Protein AF-A0A0E3JY40-F1 (afdb_monomer_lite)

Foldseek 3Di:
DQDPVNVLVVQLVVLLVVLLCLLLVVVVCVVVVHPLVVVLVVLLVVLVVCVVVLVVVCVVDPPDPVSVVVVLVSVLSNLSSVVSVVVVVVPDQDLVSSLVSSLCSVVVVCVSVVNDDDPVSSVVSSVSSNVSSVVSDPPQDPVRVVVVVVVVVVVVVVVVVVVVVVVVVVVVVVVVVVVVVVVVVVVVVVVVVVVVVVD

Secondary structure (DSSP, 8-state):
---HHHHHHHHHHHHHHHHHHHHHHHHHHHHTT--HHHHHHHHHHHHHHHHHHHHHHHHHSTT-HHHHHHHHHHHHHHHHHHHHHHHHHSTT--HHHHHHHHHHHHHHHHHHTT----HHHHHHHHHHHHHHHHHT-----HHHHHHHHHHHHHHHHHHHHHHHHHHHHHHHHHHHHHHHHHHHHHHHHHHHHHHHS--

pLDDT: mean 71.35, std 10.42, range [42.5, 92.62]

Sequence (199 aa):
MLNIETMQLLVIGGVVGAVIGFLGGIPFLKKKGVNIAQGIDTASNIVKAADPAINIASSLLPNNKAIGILKTIEKWATIAVGQAQQLYYAESIGRDERISTAQNVVYNALLELNIPLDTNKKNLINAAIENAVKDLGHNKTEDEQIAEKQALQAKVIQLTTENTNLKNTISQVNAVTVQTTQNNTANVAQDITNNAVTQ

Organism: Clostridium scatologenes (NCBI:txid1548)

Radius of gyration: 35.78 Å; chains: 1; bounding box: 88×43×103 Å

Structure (mmCIF, N/CA/C/O backbone):
data_AF-A0A0E3JY40-F1
#
_entry.id   AF-A0A0E3JY40-F1
#
loop_
_atom_site.group_PDB
_atom_site.id
_atom_site.type_symbol
_atom_site.label_atom_id
_atom_site.label_alt_id
_atom_site.label_comp_id
_atom_site.label_asym_id
_atom_site.label_entity_id
_atom_site.label_seq_id
_atom_site.pdbx_PDB_ins_code
_atom_site.Cartn_x
_atom_site.Cartn_y
_atom_site.Cartn_z
_atom_site.occupancy
_atom_site.B_iso_or_equiv
_atom_site.auth_seq_id
_atom_site.auth_comp_id
_atom_site.auth_asym_id
_atom_site.auth_atom_id
_atom_site.pdbx_PDB_model_num
ATOM 1 N N . MET A 1 1 ? -3.374 0.706 -33.383 1.00 48.03 1 MET A N 1
ATOM 2 C CA . MET A 1 1 ? -2.051 0.906 -32.750 1.00 48.03 1 MET A CA 1
ATOM 3 C C . MET A 1 1 ? -2.250 1.833 -31.564 1.00 48.03 1 MET A C 1
ATOM 5 O O . MET A 1 1 ? -2.912 2.847 -31.737 1.00 48.03 1 MET A O 1
ATOM 9 N N . LEU A 1 2 ? -1.770 1.470 -30.372 1.00 50.59 2 LEU A N 1
ATOM 10 C CA . LEU A 1 2 ? -1.810 2.370 -29.215 1.00 50.59 2 LEU A CA 1
ATOM 11 C C . LEU A 1 2 ? -0.839 3.532 -29.460 1.00 50.59 2 LEU A C 1
ATOM 13 O O . LEU A 1 2 ? 0.322 3.300 -29.798 1.00 50.59 2 LEU A O 1
ATOM 17 N N . ASN A 1 3 ? -1.327 4.765 -29.322 1.00 74.62 3 ASN A N 1
ATOM 18 C CA . ASN A 1 3 ? -0.484 5.957 -29.343 1.00 74.62 3 ASN A CA 1
ATOM 19 C C . ASN A 1 3 ? 0.463 5.920 -28.124 1.00 74.62 3 ASN A C 1
ATOM 21 O O . ASN A 1 3 ? 0.095 5.418 -27.060 1.00 74.62 3 ASN A O 1
ATOM 25 N N . ILE A 1 4 ? 1.679 6.445 -28.279 1.00 66.75 4 ILE A N 1
ATOM 26 C CA . ILE A 1 4 ? 2.700 6.549 -27.227 1.00 66.75 4 ILE A CA 1
ATOM 27 C C . ILE A 1 4 ? 2.138 7.270 -25.994 1.00 66.75 4 ILE A C 1
ATOM 29 O O . ILE A 1 4 ? 2.373 6.821 -24.875 1.00 66.75 4 ILE A O 1
ATOM 33 N N . GLU A 1 5 ? 1.325 8.311 -26.184 1.00 67.38 5 GLU A N 1
ATOM 34 C CA . GLU A 1 5 ? 0.654 9.006 -25.077 1.00 67.38 5 GLU A CA 1
ATOM 35 C C . GLU A 1 5 ? -0.338 8.105 -24.328 1.00 67.38 5 GLU A C 1
ATOM 37 O O . GLU A 1 5 ? -0.364 8.088 -23.098 1.00 67.38 5 GLU A O 1
ATOM 42 N N . THR A 1 6 ? -1.121 7.295 -25.048 1.00 71.31 6 THR A N 1
ATOM 43 C CA . THR A 1 6 ? -2.059 6.338 -24.438 1.00 71.31 6 THR A CA 1
ATOM 44 C C . THR A 1 6 ? -1.314 5.249 -23.667 1.00 71.31 6 THR A C 1
ATOM 46 O O . THR A 1 6 ? -1.745 4.852 -22.587 1.00 71.31 6 THR A O 1
ATOM 49 N N . MET A 1 7 ? -0.165 4.798 -24.177 1.00 66.50 7 MET A N 1
ATOM 50 C CA . MET A 1 7 ? 0.717 3.883 -23.452 1.00 66.50 7 MET A CA 1
ATOM 51 C C . MET A 1 7 ? 1.275 4.509 -22.170 1.00 66.50 7 MET A C 1
ATOM 53 O O . MET A 1 7 ? 1.268 3.853 -21.134 1.00 66.50 7 MET A O 1
ATOM 57 N N . GLN A 1 8 ? 1.719 5.768 -22.207 1.00 68.81 8 GLN A N 1
ATOM 58 C CA . GLN A 1 8 ? 2.232 6.460 -21.020 1.00 68.81 8 GLN A CA 1
ATOM 59 C C . GLN A 1 8 ? 1.156 6.618 -19.942 1.00 68.81 8 GLN A C 1
ATOM 61 O O . GLN A 1 8 ? 1.424 6.356 -18.773 1.00 68.81 8 GLN A O 1
ATOM 66 N N . LEU A 1 9 ? -0.070 6.980 -20.327 1.00 72.44 9 LEU A N 1
ATOM 67 C CA . LEU A 1 9 ? -1.209 7.074 -19.410 1.00 72.44 9 LEU A CA 1
ATOM 68 C C . LEU A 1 9 ? -1.554 5.730 -18.759 1.00 72.44 9 LEU A C 1
ATOM 70 O O . LEU A 1 9 ? -1.785 5.683 -17.553 1.00 72.44 9 LEU A O 1
ATOM 74 N N . LEU A 1 10 ? -1.536 4.635 -19.526 1.00 71.62 10 LEU A N 1
ATOM 75 C CA . LEU A 1 10 ? -1.750 3.288 -18.986 1.00 71.62 10 LEU A CA 1
ATOM 76 C C . LEU A 1 10 ? -0.652 2.887 -17.997 1.00 71.62 10 LEU A C 1
ATOM 78 O O . LEU A 1 10 ? -0.947 2.297 -16.960 1.00 71.62 10 LEU A O 1
ATOM 82 N N . VAL A 1 11 ? 0.601 3.238 -18.290 1.00 69.69 11 VAL A N 1
ATOM 83 C CA . VAL A 1 11 ? 1.734 2.971 -17.398 1.00 69.69 11 VAL A CA 1
ATOM 84 C C . VAL A 1 11 ? 1.623 3.793 -16.111 1.00 69.69 11 VAL A C 1
ATOM 86 O O . VAL A 1 11 ? 1.759 3.227 -15.031 1.00 69.69 11 VAL A O 1
ATOM 89 N N . ILE A 1 12 ? 1.291 5.087 -16.198 1.00 71.88 12 ILE A N 1
ATOM 90 C CA . ILE A 1 12 ? 1.046 5.940 -15.021 1.00 71.88 12 ILE A CA 1
ATOM 91 C C . ILE A 1 12 ? -0.100 5.371 -14.172 1.00 71.88 12 ILE A C 1
ATOM 93 O O . ILE A 1 12 ? 0.049 5.225 -12.961 1.00 71.88 12 ILE A O 1
ATOM 97 N N . GLY A 1 13 ? -1.223 5.004 -14.796 1.00 71.31 13 GLY A N 1
ATOM 98 C CA . GLY A 1 13 ? -2.372 4.427 -14.097 1.00 71.31 13 GLY A CA 1
ATOM 99 C C . GLY A 1 13 ? -2.053 3.091 -13.421 1.00 71.31 13 GLY A C 1
ATOM 100 O O . GLY A 1 13 ? -2.412 2.890 -12.261 1.00 71.31 13 GLY A O 1
ATOM 101 N N . GLY A 1 14 ? -1.333 2.200 -14.109 1.00 70.50 14 GLY A N 1
ATOM 102 C CA . GLY A 1 14 ? -0.907 0.909 -13.561 1.00 70.50 14 GLY A CA 1
ATOM 103 C C . GLY A 1 14 ? 0.039 1.056 -12.369 1.00 70.50 14 GLY A C 1
ATOM 104 O O . GLY A 1 14 ? -0.138 0.385 -11.354 1.00 70.50 14 GLY A O 1
ATOM 105 N N . VAL A 1 15 ? 0.990 1.987 -12.460 1.00 68.38 15 VAL A N 1
ATOM 106 C CA . VAL A 1 15 ? 1.911 2.341 -11.373 1.00 68.38 15 VAL A CA 1
ATOM 107 C C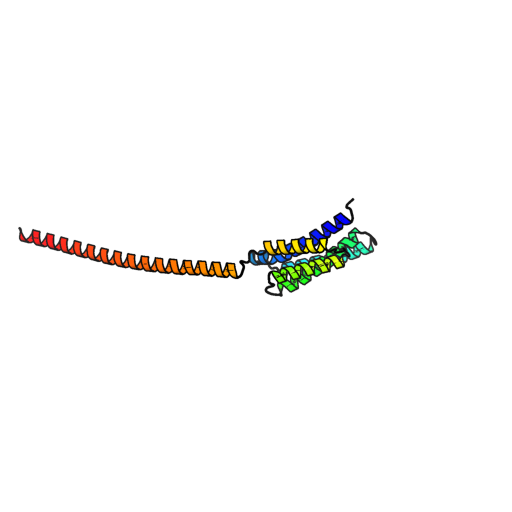 . VAL A 1 15 ? 1.152 2.841 -10.143 1.00 68.38 15 VAL A C 1
ATOM 109 O O . VAL A 1 15 ? 1.352 2.335 -9.040 1.00 68.38 15 VAL A O 1
ATOM 112 N N . VAL A 1 16 ? 0.268 3.825 -10.328 1.00 71.81 16 VAL A N 1
ATOM 113 C CA . VAL A 1 16 ? -0.496 4.434 -9.232 1.00 71.81 16 VAL A CA 1
ATOM 114 C C . VAL A 1 16 ? -1.392 3.386 -8.567 1.00 71.81 16 VAL A C 1
ATOM 116 O O . VAL A 1 16 ? -1.390 3.258 -7.342 1.00 71.81 16 VAL A O 1
ATOM 119 N N . GLY A 1 17 ? -2.091 2.572 -9.365 1.00 70.88 17 GLY A N 1
ATOM 120 C CA . GLY A 1 17 ? -2.961 1.506 -8.872 1.00 70.88 17 GLY A CA 1
ATOM 121 C C . GLY A 1 17 ? -2.222 0.424 -8.079 1.00 70.88 17 GLY A C 1
ATOM 122 O O . GLY A 1 17 ? -2.711 -0.002 -7.034 1.00 70.88 17 GLY A O 1
ATOM 123 N N . ALA A 1 18 ? -1.031 0.011 -8.522 1.00 70.06 18 ALA A N 1
ATOM 124 C CA . ALA A 1 18 ? -0.230 -0.995 -7.824 1.00 70.06 18 ALA A CA 1
ATOM 125 C C . ALA A 1 18 ? 0.249 -0.507 -6.445 1.00 70.06 18 ALA A C 1
ATOM 127 O O . ALA A 1 18 ? 0.142 -1.240 -5.461 1.00 70.06 18 ALA A O 1
ATOM 128 N N . VAL A 1 19 ? 0.722 0.740 -6.354 1.00 69.81 19 VAL A N 1
ATOM 129 C CA . VAL A 1 19 ? 1.205 1.335 -5.094 1.00 69.81 19 VAL A CA 1
ATOM 130 C C . VAL A 1 19 ? 0.063 1.509 -4.092 1.00 69.81 19 VAL A C 1
ATOM 132 O O . VAL A 1 19 ? 0.192 1.126 -2.928 1.00 69.81 19 VAL A O 1
ATOM 135 N N . ILE A 1 20 ? -1.082 2.019 -4.550 1.00 70.62 20 ILE A N 1
ATOM 136 C CA . ILE A 1 20 ? -2.296 2.159 -3.737 1.00 70.62 20 ILE A CA 1
ATOM 137 C C . ILE A 1 20 ? -2.791 0.790 -3.259 1.00 70.62 20 ILE A C 1
ATOM 139 O O . ILE A 1 20 ? -3.065 0.612 -2.071 1.00 70.62 20 ILE A O 1
ATOM 143 N N . GLY A 1 21 ? -2.889 -0.185 -4.168 1.00 70.75 21 GLY A N 1
ATOM 144 C CA . GLY A 1 21 ? -3.349 -1.535 -3.853 1.00 70.75 21 GLY A CA 1
ATOM 145 C C . GLY A 1 21 ? -2.448 -2.232 -2.836 1.00 70.75 21 GLY A C 1
ATOM 146 O O . GLY A 1 21 ? -2.941 -2.914 -1.941 1.00 70.75 21 GLY A O 1
ATOM 147 N N . PHE A 1 22 ? -1.137 -2.004 -2.915 1.00 69.56 22 PHE A N 1
ATOM 148 C CA . PHE A 1 22 ? -0.181 -2.534 -1.954 1.00 69.56 22 PHE A CA 1
ATOM 149 C C . PHE A 1 22 ? -0.327 -1.880 -0.567 1.00 69.56 22 PHE A C 1
ATOM 151 O O . PHE A 1 22 ? -0.534 -2.577 0.428 1.00 69.56 22 PHE A O 1
ATOM 158 N N . LEU A 1 23 ? -0.302 -0.544 -0.489 1.00 66.88 23 LEU A N 1
ATOM 159 C CA . LEU A 1 23 ? -0.413 0.199 0.777 1.00 66.88 23 LEU A CA 1
ATOM 160 C C . LEU A 1 23 ? -1.767 -0.005 1.471 1.00 66.88 23 LEU A C 1
ATOM 162 O O . LEU A 1 23 ? -1.833 -0.095 2.698 1.00 66.88 23 LEU A O 1
ATOM 166 N N . GLY A 1 24 ? -2.840 -0.102 0.688 1.00 64.25 24 GLY A N 1
ATOM 167 C CA . GLY A 1 24 ? -4.191 -0.381 1.162 1.00 64.25 24 GLY A CA 1
ATOM 168 C C . GLY A 1 24 ? -4.465 -1.847 1.475 1.00 64.25 24 GLY A C 1
ATOM 169 O O . GLY A 1 24 ? -5.250 -2.161 2.369 1.00 64.25 24 GLY A O 1
ATOM 170 N N . GLY A 1 25 ? -3.794 -2.756 0.769 1.00 66.62 25 GLY A N 1
ATOM 171 C CA . GLY A 1 25 ? -3.927 -4.194 0.956 1.00 66.62 25 GLY A CA 1
ATOM 172 C C . GLY A 1 25 ? -3.333 -4.673 2.277 1.00 66.62 25 GLY A C 1
ATOM 173 O O . GLY A 1 25 ? -3.907 -5.560 2.902 1.00 66.62 25 GLY A O 1
ATOM 174 N N . ILE A 1 26 ? -2.237 -4.069 2.752 1.00 68.38 26 ILE A N 1
ATOM 175 C CA . ILE A 1 26 ? -1.566 -4.467 4.003 1.00 68.38 26 ILE A CA 1
ATOM 176 C C . ILE A 1 26 ? -2.519 -4.540 5.213 1.00 68.38 26 ILE A C 1
ATOM 178 O O . ILE A 1 26 ? -2.579 -5.600 5.841 1.00 68.38 26 ILE A O 1
ATOM 182 N N . PRO A 1 27 ? -3.284 -3.492 5.583 1.00 65.62 27 PRO A N 1
ATOM 183 C CA . PRO A 1 27 ? -4.179 -3.564 6.742 1.00 65.62 27 PRO A CA 1
ATOM 184 C C . PRO A 1 27 ? -5.290 -4.612 6.570 1.00 65.62 27 PRO A C 1
ATOM 186 O O . PRO A 1 27 ? -5.671 -5.274 7.537 1.00 65.62 27 PRO A O 1
ATOM 189 N N . PHE A 1 28 ? -5.782 -4.815 5.346 1.00 64.69 28 PHE A N 1
ATOM 190 C CA . PHE A 1 28 ? -6.777 -5.844 5.040 1.00 64.69 28 PHE A CA 1
ATOM 191 C C . PHE A 1 28 ? -6.203 -7.268 5.147 1.00 64.69 28 PHE A C 1
ATOM 193 O O . PHE A 1 28 ? -6.828 -8.151 5.734 1.00 64.69 28 PHE A O 1
ATOM 200 N N . LEU A 1 29 ? -4.990 -7.483 4.636 1.00 68.75 29 LEU A N 1
ATOM 201 C CA . LEU A 1 29 ? -4.259 -8.751 4.692 1.00 68.75 29 LEU A CA 1
ATOM 202 C C . LEU A 1 29 ? -3.884 -9.117 6.137 1.00 68.75 29 LEU A C 1
ATOM 204 O O . LEU A 1 29 ? -4.069 -10.269 6.531 1.00 68.75 29 LEU A O 1
ATOM 208 N N . LYS A 1 30 ? -3.474 -8.131 6.955 1.00 66.88 30 LYS A N 1
ATOM 209 C CA . LYS A 1 30 ? -3.250 -8.311 8.402 1.00 66.88 30 LYS A CA 1
ATOM 210 C C . LYS A 1 30 ? -4.528 -8.769 9.115 1.00 66.88 30 LYS A C 1
ATOM 212 O O . LYS A 1 30 ? -4.483 -9.739 9.863 1.00 66.88 30 LYS A O 1
ATOM 217 N N . LYS A 1 31 ? -5.685 -8.145 8.836 1.00 69.94 31 LYS A N 1
ATOM 218 C CA . LYS A 1 31 ? -6.988 -8.554 9.413 1.00 69.94 31 LYS A CA 1
ATOM 219 C C . LYS A 1 31 ? -7.395 -9.985 9.047 1.00 69.94 31 LYS A C 1
ATOM 221 O O . LYS A 1 31 ? -8.111 -10.620 9.812 1.00 69.94 31 LYS A O 1
ATOM 226 N N . LYS A 1 32 ? -6.951 -10.493 7.895 1.00 76.12 32 LYS A N 1
ATOM 227 C CA . LYS A 1 32 ? -7.217 -11.867 7.443 1.00 76.12 32 LYS A CA 1
ATOM 228 C C . LYS A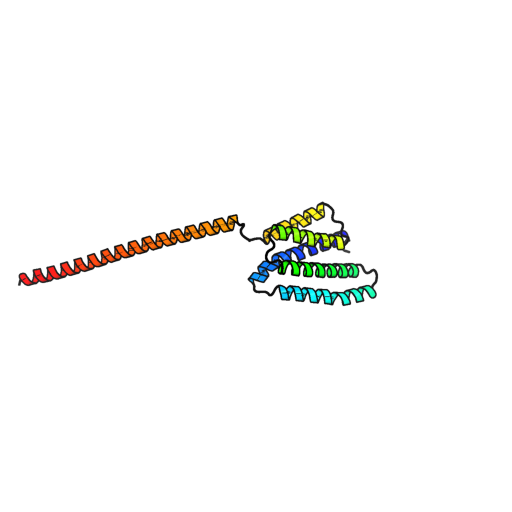 1 32 ? -6.171 -12.890 7.895 1.00 76.12 32 LYS A C 1
ATOM 230 O O . LYS A 1 32 ? -6.269 -14.048 7.501 1.00 76.12 32 LYS A O 1
ATOM 235 N N . GLY A 1 33 ? -5.183 -12.486 8.696 1.00 72.88 33 GLY A N 1
ATOM 236 C CA . GLY A 1 33 ? -4.117 -13.376 9.160 1.00 72.88 33 GLY A CA 1
ATOM 237 C C . GLY A 1 33 ? -3.171 -13.835 8.047 1.00 72.88 33 GLY A C 1
ATOM 238 O O . GLY A 1 33 ? -2.495 -14.848 8.197 1.00 72.88 33 GLY A O 1
ATOM 239 N N . VAL A 1 34 ? -3.127 -13.120 6.917 1.00 78.00 34 VAL A N 1
ATOM 240 C CA . VAL A 1 34 ? -2.222 -13.449 5.812 1.00 78.00 34 VAL A CA 1
ATOM 241 C C . VAL A 1 34 ? -0.797 -13.064 6.197 1.00 78.00 34 VAL A C 1
ATOM 243 O O . VAL A 1 34 ? -0.548 -11.953 6.668 1.00 78.00 34 VAL A O 1
ATOM 246 N N . ASN A 1 35 ? 0.153 -13.970 5.959 1.00 79.62 35 ASN A N 1
ATOM 247 C CA . ASN A 1 35 ? 1.570 -13.712 6.179 1.00 79.62 35 ASN A CA 1
ATOM 248 C C . ASN A 1 35 ? 2.115 -12.775 5.088 1.00 79.62 35 ASN A C 1
ATOM 250 O O . ASN A 1 35 ? 2.514 -13.203 4.004 1.00 79.62 35 ASN A O 1
ATOM 254 N N . ILE A 1 36 ? 2.107 -11.476 5.384 1.00 74.38 36 ILE A N 1
ATOM 255 C CA . ILE A 1 36 ? 2.553 -10.434 4.455 1.00 74.38 36 ILE A CA 1
ATOM 256 C C . ILE A 1 36 ? 4.047 -10.559 4.151 1.00 74.38 36 ILE A C 1
ATOM 258 O O . ILE A 1 36 ? 4.421 -10.375 2.998 1.00 74.38 36 ILE A O 1
ATOM 262 N N . ALA A 1 37 ? 4.882 -10.936 5.125 1.00 74.94 37 ALA A N 1
ATOM 263 C CA . ALA A 1 37 ? 6.310 -11.158 4.891 1.00 74.94 37 ALA A CA 1
ATOM 264 C C . ALA A 1 37 ? 6.535 -12.240 3.824 1.00 74.94 37 ALA A C 1
ATOM 266 O O . ALA A 1 37 ? 7.211 -12.000 2.829 1.00 74.94 37 ALA A O 1
ATOM 267 N N . GLN A 1 38 ? 5.855 -13.383 3.958 1.00 78.25 38 GLN A N 1
ATOM 268 C CA . GLN A 1 38 ? 5.918 -14.464 2.971 1.00 78.25 38 GLN A CA 1
ATOM 269 C C . GLN A 1 38 ? 5.383 -14.035 1.594 1.00 78.25 38 GLN A C 1
ATOM 271 O O . GLN A 1 38 ? 5.925 -14.438 0.563 1.00 78.25 38 GLN A O 1
ATOM 276 N N . GLY A 1 39 ? 4.332 -13.210 1.559 1.00 74.44 39 GLY A N 1
ATOM 277 C CA . GLY A 1 39 ? 3.802 -12.637 0.320 1.00 74.44 39 GLY A CA 1
ATOM 278 C C . GLY A 1 39 ? 4.797 -11.704 -0.377 1.00 74.44 39 GLY A C 1
ATOM 279 O O . GLY A 1 39 ? 4.985 -11.811 -1.589 1.00 74.44 39 GLY A O 1
ATOM 280 N N . ILE A 1 40 ? 5.474 -10.837 0.382 1.00 73.69 40 ILE A N 1
ATOM 281 C CA . ILE A 1 40 ? 6.503 -9.928 -0.141 1.00 73.69 40 ILE A CA 1
ATOM 282 C C . ILE A 1 40 ? 7.728 -10.719 -0.624 1.00 73.69 40 ILE A C 1
ATOM 284 O O . ILE A 1 40 ? 8.237 -10.439 -1.707 1.00 73.69 40 ILE A O 1
ATOM 288 N N . ASP A 1 41 ? 8.155 -11.751 0.104 1.00 77.94 41 ASP A N 1
ATOM 289 C CA . ASP A 1 41 ? 9.269 -12.616 -0.306 1.00 77.94 41 ASP A CA 1
ATOM 290 C C . ASP A 1 41 ? 8.942 -13.403 -1.580 1.00 77.94 41 ASP A C 1
ATOM 292 O O . ASP A 1 41 ? 9.762 -13.499 -2.494 1.00 77.94 41 ASP A O 1
ATOM 296 N N . THR A 1 42 ? 7.713 -13.913 -1.689 1.00 77.69 42 THR A N 1
ATOM 297 C CA . THR A 1 42 ? 7.230 -14.586 -2.903 1.00 77.69 42 THR A CA 1
ATOM 298 C C . THR A 1 42 ? 7.231 -13.627 -4.090 1.00 77.69 42 THR A C 1
ATOM 300 O O . THR A 1 42 ? 7.733 -13.976 -5.158 1.00 77.69 42 THR A O 1
ATOM 303 N N . ALA A 1 43 ? 6.740 -12.398 -3.904 1.00 70.50 43 ALA A N 1
ATOM 304 C CA . ALA A 1 43 ? 6.798 -11.365 -4.932 1.00 70.50 43 ALA A CA 1
ATOM 305 C C . ALA A 1 43 ? 8.251 -11.021 -5.313 1.00 70.50 43 ALA A C 1
ATOM 307 O O . ALA A 1 43 ? 8.560 -10.944 -6.499 1.00 70.50 43 ALA A O 1
ATOM 308 N N . SER A 1 44 ? 9.164 -10.909 -4.338 1.00 75.25 44 SER A N 1
ATOM 309 C CA . SER A 1 44 ? 10.602 -10.703 -4.578 1.00 75.25 44 SER A CA 1
ATOM 310 C C . SER A 1 44 ? 11.198 -11.798 -5.453 1.00 75.25 44 SER A C 1
ATOM 312 O O . SER A 1 44 ? 11.912 -11.509 -6.411 1.00 75.25 44 SER A O 1
ATOM 314 N N . ASN A 1 45 ? 10.879 -13.054 -5.150 1.00 78.06 45 ASN A N 1
ATOM 315 C CA . ASN A 1 45 ? 11.401 -14.205 -5.874 1.00 78.06 45 ASN A CA 1
ATOM 316 C C . ASN A 1 45 ? 10.846 -14.287 -7.298 1.00 78.06 45 ASN A C 1
ATOM 318 O O . ASN A 1 45 ? 11.604 -14.578 -8.218 1.00 78.06 45 ASN A O 1
ATOM 322 N N . ILE A 1 46 ? 9.558 -13.990 -7.496 1.00 75.25 46 ILE A N 1
ATOM 323 C CA . ILE A 1 46 ? 8.940 -13.953 -8.830 1.00 75.25 46 ILE A CA 1
ATOM 324 C C . ILE A 1 46 ? 9.589 -12.870 -9.692 1.00 75.25 46 ILE A C 1
ATOM 326 O O . ILE A 1 46 ? 9.928 -13.132 -10.843 1.00 75.25 46 ILE A O 1
ATOM 330 N N . VAL A 1 47 ? 9.796 -11.67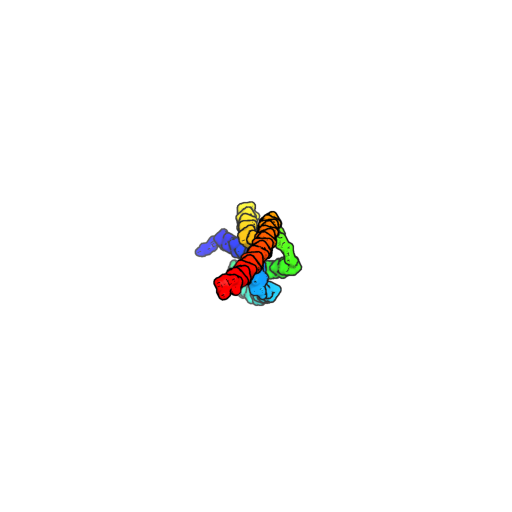5 -9.137 1.00 77.44 47 VAL A N 1
ATOM 331 C CA . VAL A 1 47 ? 10.433 -10.571 -9.863 1.00 77.44 47 VAL A CA 1
ATOM 332 C C . VAL A 1 47 ? 11.880 -10.917 -10.214 1.00 77.44 47 VAL A C 1
ATOM 334 O O . VAL A 1 47 ? 12.256 -10.829 -11.374 1.00 77.44 47 VAL A O 1
ATOM 337 N N . LYS A 1 48 ? 12.666 -11.428 -9.259 1.00 80.81 48 LYS A N 1
ATOM 338 C CA . LYS A 1 48 ? 14.048 -11.880 -9.511 1.00 80.81 48 LYS A CA 1
ATOM 339 C C . LYS A 1 48 ? 14.139 -13.030 -10.518 1.00 80.81 48 LYS A C 1
ATOM 341 O O . LYS A 1 48 ? 15.150 -13.172 -11.195 1.00 80.81 48 LYS A O 1
ATOM 346 N N . ALA A 1 49 ? 13.116 -13.879 -10.602 1.00 80.12 49 ALA A N 1
ATOM 347 C CA . ALA A 1 49 ? 13.062 -14.969 -11.572 1.00 80.12 49 ALA A CA 1
ATOM 348 C C . ALA A 1 49 ? 12.683 -14.495 -12.987 1.00 80.12 49 ALA A C 1
ATOM 350 O O . ALA A 1 49 ? 12.951 -15.211 -13.954 1.00 80.12 49 ALA A O 1
ATOM 351 N N . ALA A 1 50 ? 12.078 -13.311 -13.126 1.00 73.44 50 ALA A N 1
ATOM 352 C CA . ALA A 1 50 ? 11.776 -12.708 -14.423 1.00 73.44 50 ALA A CA 1
ATOM 353 C C . ALA A 1 50 ? 13.030 -12.109 -15.096 1.00 73.44 50 ALA A C 1
ATOM 355 O O . ALA A 1 50 ? 13.134 -12.155 -16.324 1.00 73.44 50 ALA A O 1
ATOM 356 N N . ASP A 1 51 ? 14.012 -11.675 -14.303 1.00 79.62 51 ASP A N 1
ATOM 357 C CA . ASP A 1 51 ? 15.250 -10.997 -14.735 1.00 79.62 51 ASP A CA 1
ATOM 358 C C . ASP A 1 51 ? 16.045 -11.785 -15.778 1.00 79.62 51 ASP A C 1
ATOM 360 O O . ASP A 1 51 ? 16.372 -11.251 -16.845 1.00 79.62 51 ASP A O 1
ATOM 364 N N . PRO A 1 52 ? 16.327 -13.084 -15.572 1.00 82.12 52 PRO A N 1
ATOM 365 C CA . PRO A 1 52 ? 17.017 -13.887 -16.573 1.00 82.12 52 PRO A CA 1
ATOM 366 C C . PRO A 1 52 ? 16.226 -13.993 -17.881 1.00 82.12 52 PRO A C 1
ATOM 368 O O . PRO A 1 52 ? 16.806 -13.899 -18.962 1.00 82.12 52 PRO A O 1
ATOM 371 N N . ALA A 1 53 ? 14.900 -14.150 -17.804 1.00 76.00 53 ALA A N 1
ATOM 372 C CA . ALA A 1 53 ? 14.043 -14.313 -18.976 1.00 76.00 53 ALA A CA 1
ATOM 373 C C . ALA A 1 53 ? 13.956 -13.019 -19.802 1.00 76.00 53 ALA A C 1
ATOM 375 O O . ALA A 1 53 ? 14.066 -13.052 -21.031 1.00 76.00 53 ALA A O 1
ATOM 376 N N . ILE A 1 54 ? 13.825 -11.872 -19.132 1.00 77.38 54 ILE A N 1
ATOM 377 C CA . ILE A 1 54 ? 13.793 -10.551 -19.765 1.00 77.38 54 ILE A CA 1
ATOM 378 C C . ILE A 1 54 ? 15.163 -10.204 -20.363 1.00 77.38 54 ILE A C 1
ATOM 380 O O . ILE A 1 54 ? 15.236 -9.639 -21.462 1.00 77.38 54 ILE A O 1
ATOM 384 N N . ASN A 1 55 ? 16.260 -10.581 -19.702 1.00 80.38 55 ASN A N 1
ATOM 385 C CA . ASN A 1 55 ? 17.608 -10.387 -20.234 1.00 80.38 55 ASN A CA 1
ATOM 386 C C . ASN A 1 55 ? 17.881 -11.257 -21.469 1.00 80.38 55 ASN A C 1
ATOM 388 O O . ASN A 1 55 ? 18.374 -10.727 -22.463 1.00 80.38 55 ASN A O 1
ATOM 392 N N . ILE A 1 56 ? 17.477 -12.533 -21.470 1.00 82.38 56 ILE A N 1
ATOM 393 C CA . ILE A 1 56 ? 17.565 -13.401 -22.658 1.00 82.38 56 ILE A CA 1
ATOM 394 C C . ILE A 1 56 ? 16.755 -12.808 -23.815 1.00 82.38 56 ILE A C 1
ATOM 396 O O . ILE A 1 56 ? 17.267 -12.677 -24.927 1.00 82.38 56 ILE A O 1
ATOM 400 N N . ALA A 1 57 ? 15.516 -12.381 -23.559 1.00 73.00 57 ALA A N 1
ATOM 401 C CA . ALA A 1 57 ? 14.689 -11.742 -24.577 1.00 73.00 57 ALA A CA 1
ATOM 402 C C . ALA A 1 57 ? 15.351 -10.463 -25.128 1.00 73.00 57 ALA A C 1
ATOM 404 O O . ALA A 1 57 ? 15.358 -10.245 -26.340 1.00 73.00 57 ALA A O 1
ATOM 405 N N . SER A 1 58 ? 15.960 -9.647 -24.259 1.00 75.31 58 SER A N 1
ATOM 406 C CA . SER A 1 58 ? 16.692 -8.427 -24.641 1.00 75.31 58 SER A CA 1
ATOM 407 C C . SER A 1 58 ? 17.891 -8.705 -25.540 1.00 75.31 58 SER A C 1
ATOM 409 O O . SER A 1 58 ? 18.160 -7.922 -26.449 1.00 75.31 58 SER A O 1
ATOM 411 N N . SER A 1 59 ? 18.602 -9.808 -25.303 1.00 80.19 59 SER A N 1
ATOM 412 C CA . SER A 1 59 ? 19.736 -10.229 -26.127 1.00 80.19 59 SER A CA 1
ATOM 413 C C . SER A 1 59 ? 19.306 -10.760 -27.495 1.00 80.19 59 SER A C 1
ATOM 415 O O . SER A 1 59 ? 20.022 -10.561 -28.471 1.00 80.19 59 SER A O 1
ATOM 417 N N . LEU A 1 60 ? 18.144 -11.416 -27.578 1.00 80.56 60 LEU A N 1
ATOM 418 C CA . LEU A 1 60 ? 17.627 -11.992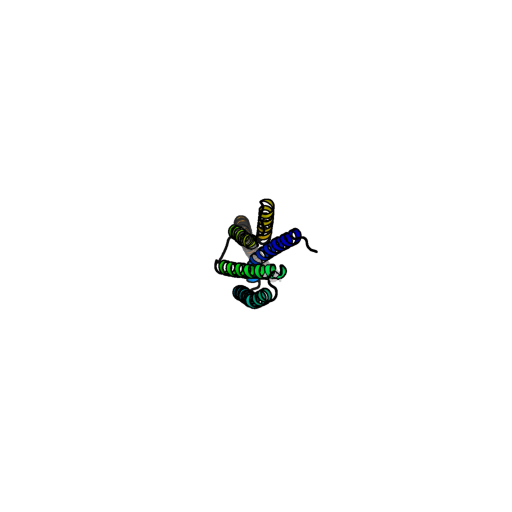 -28.824 1.00 80.56 60 LEU A CA 1
ATOM 419 C C . LEU A 1 60 ? 16.913 -10.966 -29.715 1.00 80.56 60 LEU A C 1
ATOM 421 O O . LEU A 1 60 ? 16.915 -11.106 -30.935 1.00 80.56 60 LEU A O 1
ATOM 425 N N . LEU A 1 61 ? 16.301 -9.939 -29.123 1.00 79.44 61 LEU A N 1
ATOM 426 C CA . LEU A 1 61 ? 15.556 -8.897 -29.834 1.00 79.44 61 LEU A CA 1
ATOM 427 C C . LEU A 1 61 ? 15.999 -7.494 -29.376 1.00 79.44 61 LEU A C 1
ATOM 429 O O . LEU A 1 61 ? 15.213 -6.757 -28.761 1.00 79.44 61 LEU A O 1
ATOM 433 N N . PRO A 1 62 ? 17.248 -7.094 -29.680 1.00 66.31 62 PRO A N 1
ATOM 434 C CA . PRO A 1 62 ? 17.729 -5.752 -29.379 1.00 66.31 62 PRO A CA 1
ATOM 435 C C . PRO A 1 62 ? 16.870 -4.710 -30.120 1.00 66.31 62 PRO A C 1
ATOM 437 O O . PRO A 1 62 ? 16.514 -4.897 -31.280 1.00 66.31 62 PRO A O 1
ATOM 440 N N . ASN A 1 63 ? 16.512 -3.613 -29.443 1.00 67.75 63 ASN A N 1
ATOM 441 C CA . ASN A 1 63 ? 15.604 -2.539 -29.899 1.00 67.75 63 ASN A CA 1
ATOM 442 C C . ASN A 1 63 ? 14.095 -2.847 -29.945 1.00 67.75 63 ASN A C 1
ATOM 444 O O . ASN A 1 63 ? 13.316 -2.017 -30.428 1.00 67.75 63 ASN A O 1
ATOM 448 N N . ASN A 1 64 ? 13.626 -3.969 -29.392 1.00 72.75 64 ASN A N 1
ATOM 449 C CA . ASN A 1 64 ? 12.186 -4.176 -29.245 1.00 72.75 64 ASN A CA 1
ATOM 450 C C . ASN A 1 64 ? 11.609 -3.310 -28.104 1.00 72.75 64 ASN A C 1
ATOM 452 O O . ASN A 1 64 ? 11.938 -3.493 -26.930 1.00 72.75 64 ASN A O 1
ATOM 456 N N . LYS A 1 65 ? 10.692 -2.393 -28.447 1.00 62.12 65 LYS A N 1
ATOM 457 C CA . LYS A 1 65 ? 10.021 -1.493 -27.489 1.00 62.12 65 LYS A CA 1
ATOM 458 C C . LYS A 1 65 ? 9.297 -2.241 -26.362 1.00 62.12 65 LYS A C 1
ATOM 460 O O . LYS A 1 65 ? 9.314 -1.771 -25.230 1.00 62.12 65 LYS A O 1
ATOM 465 N N . ALA A 1 66 ? 8.707 -3.406 -26.641 1.00 59.94 66 ALA A N 1
ATOM 466 C CA . ALA A 1 66 ? 8.031 -4.224 -25.633 1.00 59.94 66 ALA A CA 1
ATOM 467 C C . ALA A 1 66 ? 9.011 -4.784 -24.593 1.00 59.94 66 ALA A C 1
ATOM 469 O O . ALA A 1 66 ? 8.673 -4.875 -23.419 1.00 59.94 66 ALA A O 1
ATOM 470 N N . ILE A 1 67 ? 10.246 -5.094 -24.993 1.00 69.25 67 ILE A N 1
ATOM 471 C CA . ILE A 1 67 ? 11.273 -5.596 -24.074 1.00 69.25 67 ILE A CA 1
ATOM 472 C C . ILE A 1 67 ? 11.819 -4.478 -23.188 1.00 69.25 67 ILE A C 1
ATOM 474 O O . ILE A 1 67 ? 12.023 -4.688 -21.994 1.00 69.25 67 ILE A O 1
ATOM 478 N N . GLY A 1 68 ? 11.972 -3.271 -23.743 1.00 66.75 68 GLY A N 1
ATOM 479 C CA . GLY A 1 68 ? 12.259 -2.078 -22.944 1.00 66.75 68 GLY A CA 1
ATOM 480 C C . GLY A 1 68 ? 11.207 -1.860 -21.854 1.00 66.75 68 GLY A C 1
ATOM 481 O O . GLY A 1 68 ? 11.559 -1.624 -20.705 1.00 66.75 68 GLY A O 1
ATOM 482 N N . ILE A 1 69 ? 9.925 -2.044 -22.192 1.00 63.00 69 ILE A N 1
ATOM 483 C CA . ILE A 1 69 ? 8.809 -1.965 -21.239 1.00 63.00 69 ILE A CA 1
ATOM 484 C C . ILE A 1 69 ? 8.876 -3.087 -20.189 1.00 63.00 69 ILE A C 1
ATOM 486 O O . ILE A 1 69 ? 8.635 -2.824 -19.015 1.00 63.00 69 ILE A O 1
ATOM 490 N N . LEU A 1 70 ? 9.230 -4.321 -20.561 1.00 65.88 70 LEU A N 1
ATOM 491 C CA . LEU A 1 70 ? 9.349 -5.429 -19.603 1.00 65.88 70 LEU A CA 1
ATOM 492 C C . LEU A 1 70 ? 10.477 -5.205 -18.584 1.00 65.88 70 LEU A C 1
ATOM 494 O O . LEU A 1 70 ? 10.219 -5.330 -17.390 1.00 65.88 70 LEU A O 1
ATOM 498 N N . LYS A 1 71 ? 11.673 -4.777 -19.024 1.00 72.00 71 LYS A N 1
ATOM 499 C CA . LYS A 1 71 ? 12.776 -4.377 -18.118 1.00 72.00 71 LYS A CA 1
ATOM 500 C C . LYS A 1 71 ? 12.365 -3.266 -17.160 1.00 72.00 71 LYS A C 1
ATOM 502 O O . LYS A 1 71 ? 12.729 -3.252 -15.988 1.00 72.00 71 LYS A O 1
ATOM 507 N N . THR A 1 72 ? 11.590 -2.328 -17.682 1.00 66.06 72 THR A N 1
ATOM 508 C CA . THR A 1 72 ? 10.979 -1.246 -16.924 1.00 66.06 72 THR A CA 1
ATOM 509 C C . THR A 1 72 ? 10.054 -1.795 -15.832 1.00 66.06 72 THR A C 1
ATOM 511 O O . THR A 1 72 ? 10.250 -1.476 -14.666 1.00 66.06 72 THR A O 1
ATOM 514 N N . ILE A 1 73 ? 9.087 -2.654 -16.166 1.00 65.31 73 ILE A N 1
ATOM 515 C CA . ILE A 1 73 ? 8.130 -3.224 -15.199 1.00 65.31 73 ILE A CA 1
ATOM 516 C C . ILE A 1 73 ? 8.853 -4.041 -14.118 1.00 65.31 73 ILE A C 1
ATOM 518 O O . ILE A 1 73 ? 8.507 -3.958 -12.942 1.00 65.31 73 ILE A O 1
ATOM 522 N N . GLU A 1 74 ? 9.886 -4.786 -14.496 1.00 71.38 74 GLU A N 1
ATOM 523 C CA . GLU A 1 74 ? 10.723 -5.571 -13.591 1.00 71.38 74 GLU A CA 1
ATOM 524 C C . GLU A 1 74 ? 11.493 -4.721 -12.573 1.00 71.38 74 GLU A C 1
ATOM 526 O O . GLU A 1 74 ? 11.412 -4.966 -11.362 1.00 71.38 74 GLU A O 1
ATOM 531 N N . LYS A 1 75 ? 12.212 -3.691 -13.039 1.00 72.44 75 LYS A N 1
ATOM 532 C CA . LYS A 1 75 ? 12.988 -2.804 -12.160 1.00 72.44 75 LYS A CA 1
ATOM 533 C C . LYS A 1 75 ? 12.082 -2.150 -11.117 1.00 72.44 75 LYS A C 1
ATOM 535 O O . LYS A 1 75 ? 12.443 -1.987 -9.955 1.00 72.44 75 LYS A O 1
ATOM 540 N N . TRP A 1 76 ? 10.860 -1.847 -11.527 1.00 68.50 76 TRP A N 1
ATOM 541 C CA . TRP A 1 76 ? 9.813 -1.308 -10.681 1.00 68.50 76 TRP A CA 1
ATOM 542 C C . TRP A 1 76 ? 9.224 -2.287 -9.688 1.00 68.50 76 TRP A C 1
ATOM 544 O O . TRP A 1 76 ? 9.078 -1.939 -8.520 1.00 68.50 76 TRP A O 1
ATOM 554 N N . ALA A 1 77 ? 8.908 -3.502 -10.126 1.00 67.50 77 ALA A N 1
ATOM 555 C CA . ALA A 1 77 ? 8.441 -4.545 -9.230 1.00 67.50 77 ALA A CA 1
ATOM 556 C C . ALA A 1 77 ? 9.502 -4.836 -8.150 1.00 67.50 77 ALA A C 1
ATOM 558 O O . ALA A 1 77 ? 9.160 -5.039 -6.988 1.00 67.50 77 ALA A O 1
ATOM 559 N N . THR A 1 78 ? 10.788 -4.719 -8.497 1.00 73.00 78 THR A N 1
ATOM 560 C CA . THR A 1 78 ? 11.913 -4.832 -7.556 1.00 73.00 78 THR A CA 1
ATOM 561 C C . THR A 1 78 ? 11.913 -3.701 -6.523 1.00 73.00 78 THR A C 1
ATOM 563 O O . THR A 1 78 ? 11.994 -3.963 -5.322 1.00 73.00 78 THR A O 1
ATOM 566 N N . ILE A 1 79 ? 11.772 -2.444 -6.961 1.00 69.56 79 ILE A N 1
ATOM 567 C CA . ILE A 1 79 ? 11.702 -1.275 -6.065 1.00 69.56 79 ILE A CA 1
ATOM 568 C C . ILE A 1 79 ? 10.463 -1.353 -5.165 1.00 69.56 79 ILE A C 1
ATOM 570 O O . ILE A 1 79 ? 10.568 -1.131 -3.959 1.00 69.56 79 ILE A O 1
ATOM 574 N N . ALA A 1 80 ? 9.303 -1.697 -5.728 1.00 64.50 80 ALA A N 1
ATOM 575 C CA . ALA A 1 80 ? 8.045 -1.806 -4.999 1.00 64.50 80 ALA A CA 1
ATOM 576 C C . ALA A 1 80 ? 8.120 -2.876 -3.903 1.00 64.50 80 ALA A C 1
ATOM 578 O O . ALA A 1 80 ? 7.718 -2.608 -2.777 1.00 64.50 80 ALA A O 1
ATOM 579 N N . VAL A 1 81 ? 8.698 -4.046 -4.197 1.00 67.62 81 VAL A N 1
ATOM 580 C CA . VAL A 1 81 ? 8.926 -5.118 -3.215 1.00 67.62 81 VAL A CA 1
ATOM 581 C C . VAL A 1 81 ? 9.938 -4.706 -2.136 1.00 67.62 81 VAL A C 1
ATOM 583 O O . VAL A 1 81 ? 9.750 -5.030 -0.965 1.00 67.62 81 VAL A O 1
ATOM 586 N N . GLY A 1 82 ? 10.987 -3.959 -2.489 1.00 68.88 82 GLY A N 1
ATOM 587 C CA . GLY A 1 82 ? 11.957 -3.454 -1.512 1.00 68.88 82 GLY A CA 1
ATOM 588 C C . GLY A 1 82 ? 11.355 -2.423 -0.552 1.00 68.88 82 GLY A C 1
ATOM 589 O O . GLY A 1 82 ? 11.550 -2.504 0.661 1.00 68.88 82 GLY A O 1
ATOM 590 N N . GLN A 1 83 ? 10.565 -1.481 -1.074 1.00 65.75 83 GLN A N 1
ATOM 591 C CA . GLN A 1 83 ? 9.861 -0.495 -0.248 1.00 65.75 83 GLN A CA 1
ATOM 592 C C . GLN A 1 83 ? 8.729 -1.137 0.560 1.00 65.75 83 GLN A C 1
ATOM 594 O O . GLN A 1 83 ? 8.536 -0.801 1.723 1.00 65.75 83 GLN A O 1
ATOM 599 N N . ALA A 1 84 ? 8.041 -2.125 -0.008 1.00 64.81 84 ALA A N 1
ATOM 600 C CA . ALA A 1 84 ? 7.101 -2.984 0.699 1.00 64.81 84 ALA A CA 1
ATOM 601 C C . ALA A 1 84 ? 7.724 -3.664 1.922 1.00 64.81 84 ALA A C 1
ATOM 603 O O . ALA A 1 84 ? 7.125 -3.660 2.997 1.00 64.81 84 ALA A O 1
ATOM 604 N N . GLN A 1 85 ? 8.931 -4.216 1.768 1.00 65.31 85 GLN A N 1
ATOM 605 C CA . GLN A 1 85 ? 9.711 -4.787 2.864 1.00 65.31 85 GLN A CA 1
ATOM 606 C C . GLN A 1 85 ? 10.040 -3.719 3.915 1.00 65.31 85 GLN A C 1
ATOM 608 O O . GLN A 1 85 ? 9.740 -3.926 5.088 1.00 65.31 85 GLN A O 1
ATOM 613 N N . GLN A 1 86 ? 10.574 -2.557 3.516 1.00 63.41 86 GLN A N 1
ATOM 614 C CA . GLN A 1 86 ? 10.875 -1.468 4.459 1.00 63.41 86 GLN A CA 1
ATOM 615 C C . GLN A 1 86 ? 9.639 -1.016 5.245 1.00 63.41 86 GLN A C 1
ATOM 617 O O . GLN A 1 86 ? 9.714 -0.859 6.458 1.00 63.41 86 GLN A O 1
ATOM 622 N N . LEU A 1 87 ? 8.495 -0.866 4.580 1.00 61.72 87 LEU A N 1
ATOM 623 C CA . LEU A 1 87 ? 7.238 -0.468 5.210 1.00 61.72 87 LEU A CA 1
ATOM 624 C C . LEU A 1 87 ? 6.622 -1.549 6.095 1.00 61.72 87 LEU A C 1
ATOM 626 O O . LEU A 1 87 ? 5.942 -1.229 7.064 1.00 61.72 87 LEU A O 1
ATOM 630 N N . TYR A 1 88 ? 6.827 -2.825 5.771 1.00 62.81 88 TYR A N 1
ATOM 631 C CA . TYR A 1 88 ? 6.404 -3.925 6.633 1.00 62.81 88 TYR A CA 1
ATOM 632 C C . TYR A 1 88 ? 7.189 -3.935 7.952 1.00 62.81 88 TYR A C 1
ATOM 634 O O . TYR A 1 88 ? 6.596 -4.174 9.004 1.00 62.81 88 TYR A O 1
ATOM 642 N N . TYR A 1 89 ? 8.494 -3.645 7.900 1.00 60.66 89 TYR A N 1
ATOM 643 C CA . TYR A 1 89 ? 9.356 -3.560 9.082 1.00 60.66 89 TYR A CA 1
ATOM 644 C C . TYR A 1 89 ? 9.255 -2.214 9.825 1.00 60.66 89 TYR A C 1
ATOM 646 O O . TYR A 1 89 ? 9.529 -2.163 11.021 1.00 60.66 89 TYR A O 1
ATOM 654 N N . ALA A 1 90 ? 8.830 -1.137 9.156 1.00 54.88 90 ALA A N 1
ATOM 655 C CA . ALA A 1 90 ? 8.495 0.143 9.779 1.00 54.88 90 ALA A CA 1
ATOM 656 C C . ALA A 1 90 ? 7.090 0.057 10.405 1.00 54.88 90 ALA A C 1
ATOM 658 O O . ALA A 1 90 ? 6.071 0.279 9.757 1.00 54.88 90 ALA A O 1
ATOM 659 N N . GLU A 1 91 ? 7.032 -0.335 11.675 1.00 49.25 91 GLU A N 1
ATOM 660 C CA . GLU A 1 91 ? 5.859 -0.937 12.320 1.00 49.25 91 GLU A CA 1
ATOM 661 C C . GLU A 1 91 ? 4.560 -0.097 12.367 1.00 49.25 91 GLU A C 1
ATOM 663 O O . GLU A 1 91 ? 3.492 -0.659 12.605 1.00 49.25 91 GLU A O 1
ATOM 668 N N . SER A 1 92 ? 4.558 1.201 12.053 1.00 56.59 92 SER A N 1
ATOM 669 C CA . SER A 1 92 ? 3.309 1.948 11.842 1.00 56.59 92 SER A CA 1
ATOM 670 C C . SER A 1 92 ? 3.534 3.275 11.124 1.00 56.59 92 SER A C 1
ATOM 672 O O . SER A 1 92 ? 3.610 4.323 11.761 1.00 56.59 92 SER A O 1
ATOM 674 N N . ILE A 1 93 ? 3.581 3.265 9.793 1.00 61.09 93 ILE A N 1
ATOM 675 C CA . ILE A 1 93 ? 3.542 4.539 9.073 1.00 61.09 93 ILE A CA 1
ATOM 676 C C . ILE A 1 93 ? 2.152 5.187 9.181 1.00 61.09 93 ILE A C 1
ATOM 678 O O . ILE A 1 93 ? 1.111 4.537 8.982 1.00 61.09 93 ILE A O 1
ATOM 682 N N . GLY A 1 94 ? 2.138 6.473 9.534 1.00 62.16 94 GLY A N 1
ATOM 683 C CA . GLY A 1 94 ? 0.932 7.296 9.640 1.00 62.16 94 GLY A CA 1
ATOM 684 C C . GLY A 1 94 ? 0.235 7.500 8.289 1.00 62.16 94 GLY A C 1
ATOM 685 O O . GLY A 1 94 ? 0.703 7.063 7.239 1.00 62.16 94 GLY A O 1
ATOM 686 N N . ARG A 1 95 ? -0.926 8.164 8.285 1.00 68.12 95 ARG A N 1
ATOM 687 C CA . ARG A 1 95 ? -1.661 8.465 7.042 1.00 68.12 95 ARG A CA 1
ATOM 688 C C . ARG A 1 95 ? -0.855 9.358 6.098 1.00 68.12 95 ARG A C 1
ATOM 690 O O . ARG A 1 95 ? -0.731 9.034 4.922 1.00 68.12 95 ARG A O 1
ATOM 697 N N . ASP A 1 96 ? -0.287 10.430 6.628 1.00 70.06 96 ASP A N 1
ATOM 698 C CA . ASP A 1 96 ? 0.476 11.397 5.835 1.00 70.06 96 ASP A CA 1
ATOM 699 C C . ASP A 1 96 ? 1.794 10.790 5.343 1.00 70.06 96 ASP A C 1
ATOM 701 O O . ASP A 1 96 ? 2.230 11.023 4.218 1.00 70.06 96 ASP A O 1
ATOM 705 N N . GLU A 1 97 ? 2.371 9.897 6.141 1.00 72.31 97 GLU A N 1
ATOM 706 C CA . GLU A 1 97 ? 3.559 9.134 5.776 1.00 72.31 97 GLU A CA 1
ATOM 707 C C . GLU A 1 97 ? 3.271 8.095 4.679 1.00 72.31 97 GLU A C 1
ATOM 709 O O . GLU A 1 97 ? 4.086 7.923 3.772 1.00 72.31 97 GLU A O 1
ATOM 714 N N . ARG A 1 98 ? 2.080 7.472 4.675 1.00 71.62 98 ARG A N 1
ATOM 715 C CA . ARG A 1 98 ? 1.600 6.638 3.555 1.00 71.62 98 ARG A CA 1
ATOM 716 C C . ARG A 1 98 ? 1.464 7.443 2.264 1.00 71.62 98 ARG A C 1
ATOM 718 O O . ARG A 1 98 ? 1.852 6.940 1.214 1.00 71.62 98 ARG A O 1
ATOM 725 N N . ILE A 1 99 ? 0.937 8.667 2.336 1.00 75.88 99 ILE A N 1
ATOM 726 C CA .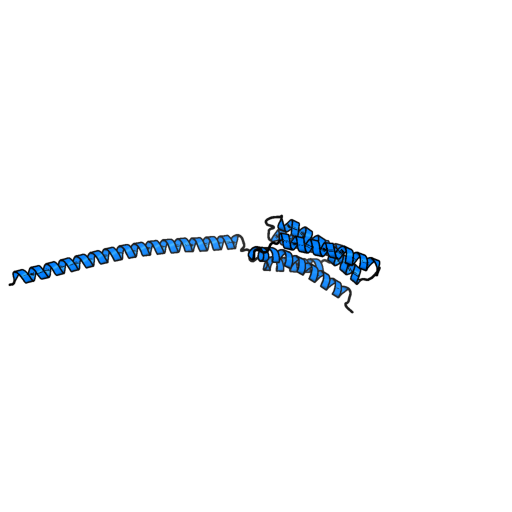 ILE A 1 99 ? 0.787 9.555 1.171 1.00 75.88 99 ILE A CA 1
ATOM 727 C C . ILE A 1 99 ? 2.164 9.943 0.626 1.00 75.88 99 ILE A C 1
ATOM 729 O O . ILE A 1 99 ? 2.434 9.722 -0.552 1.00 75.88 99 ILE A O 1
ATOM 733 N N . SER A 1 100 ? 3.055 10.441 1.486 1.00 79.19 100 SER A N 1
ATOM 734 C CA . SER A 1 100 ? 4.414 10.844 1.101 1.00 79.19 100 SER A CA 1
ATOM 735 C C . SER A 1 100 ? 5.219 9.676 0.523 1.00 79.19 100 SER A C 1
ATOM 737 O O . SER A 1 100 ? 5.858 9.797 -0.526 1.00 79.19 100 SER A O 1
ATOM 739 N N . THR A 1 101 ? 5.129 8.499 1.150 1.00 75.50 101 THR A N 1
ATOM 740 C CA . THR A 1 101 ? 5.803 7.298 0.650 1.00 75.50 101 THR A CA 1
ATOM 741 C C . THR A 1 101 ? 5.238 6.881 -0.701 1.00 75.50 101 THR A C 1
ATOM 743 O O . THR A 1 101 ? 6.005 6.690 -1.636 1.00 75.50 101 THR A O 1
ATOM 746 N N . ALA A 1 102 ? 3.912 6.814 -0.855 1.00 75.06 102 ALA A N 1
ATOM 747 C CA . ALA A 1 102 ? 3.277 6.487 -2.130 1.00 75.06 102 ALA A CA 1
ATOM 748 C C . ALA A 1 102 ? 3.687 7.451 -3.252 1.00 75.06 102 ALA A C 1
ATOM 750 O O . ALA A 1 102 ? 4.004 7.009 -4.353 1.00 75.06 102 ALA A O 1
ATOM 751 N N . GLN A 1 103 ? 3.718 8.756 -2.974 1.00 83.94 103 GLN A N 1
ATOM 752 C CA . GLN A 1 103 ? 4.137 9.775 -3.937 1.00 83.94 103 GLN A CA 1
ATOM 753 C C . GLN A 1 103 ? 5.592 9.560 -4.365 1.00 83.94 103 GLN A C 1
ATOM 755 O O . GLN A 1 103 ? 5.869 9.497 -5.561 1.00 83.94 103 GLN A O 1
ATOM 760 N N . ASN A 1 104 ? 6.511 9.349 -3.419 1.00 80.25 104 ASN A N 1
ATOM 761 C CA . ASN A 1 104 ? 7.913 9.052 -3.729 1.00 80.25 104 ASN A CA 1
ATOM 762 C C . ASN A 1 104 ? 8.070 7.748 -4.524 1.00 80.25 104 ASN A C 1
ATOM 764 O O . ASN A 1 104 ? 8.820 7.706 -5.503 1.00 80.25 104 ASN A O 1
ATOM 768 N N . VAL A 1 105 ? 7.334 6.696 -4.148 1.00 74.69 105 VAL A N 1
ATOM 769 C CA . VAL A 1 105 ? 7.323 5.414 -4.869 1.00 74.69 105 VAL A CA 1
ATOM 770 C C . VAL A 1 105 ? 6.774 5.578 -6.272 1.00 74.69 105 VAL A C 1
ATOM 772 O O . VAL A 1 105 ? 7.212 4.839 -7.127 1.00 74.69 105 VAL A O 1
ATOM 775 N N . VAL A 1 106 ? 5.826 6.479 -6.536 1.00 77.94 106 VAL A N 1
ATOM 776 C CA . VAL A 1 106 ? 5.273 6.702 -7.883 1.00 77.94 106 VAL A CA 1
ATOM 777 C C . VAL A 1 106 ? 6.140 7.661 -8.700 1.00 77.94 106 VAL A C 1
ATOM 779 O O . VAL A 1 106 ? 6.232 7.526 -9.917 1.00 77.94 106 VAL A O 1
ATOM 782 N N . TYR A 1 107 ? 6.819 8.618 -8.076 1.00 83.44 107 TYR A N 1
ATOM 783 C CA . TYR A 1 107 ? 7.662 9.567 -8.797 1.00 83.44 107 TYR A CA 1
ATOM 784 C C . TYR A 1 107 ? 9.002 8.989 -9.228 1.00 83.44 107 TYR A C 1
ATOM 786 O O . TYR A 1 107 ? 9.363 9.180 -10.384 1.00 83.44 107 TYR A O 1
ATOM 794 N N . ASN A 1 108 ? 9.706 8.271 -8.352 1.00 74.31 108 ASN A N 1
ATOM 795 C CA . ASN A 1 108 ? 11.056 7.747 -8.605 1.00 74.31 108 ASN A CA 1
ATOM 796 C C . ASN A 1 108 ? 11.147 6.818 -9.825 1.00 74.31 108 ASN A C 1
ATOM 798 O O . ASN A 1 108 ? 11.614 7.194 -10.881 1.00 74.31 108 ASN A O 1
ATOM 802 N N . ALA A 1 109 ? 10.671 5.599 -9.715 1.00 68.44 109 ALA A N 1
ATOM 803 C CA . ALA A 1 109 ? 9.548 5.200 -10.516 1.00 68.44 109 ALA A CA 1
ATOM 804 C C . ALA A 1 109 ? 9.290 5.901 -11.882 1.00 68.44 109 ALA A C 1
ATOM 806 O O . ALA A 1 109 ? 9.897 5.509 -12.877 1.00 68.44 109 ALA A O 1
ATOM 807 N N . LEU A 1 110 ? 8.332 6.832 -12.014 1.00 73.94 110 LEU A N 1
ATOM 808 C CA . LEU A 1 110 ? 7.981 7.423 -13.322 1.00 73.94 110 LEU A CA 1
ATOM 809 C C . LEU A 1 110 ? 9.167 8.166 -13.967 1.00 73.94 110 LEU A C 1
ATOM 811 O O . LEU A 1 110 ? 9.289 8.173 -15.194 1.00 73.94 110 LEU A O 1
ATOM 815 N N . LEU A 1 111 ? 10.068 8.713 -13.147 1.00 74.94 111 LEU A N 1
ATOM 816 C CA . LEU A 1 111 ? 11.372 9.244 -13.555 1.00 74.94 111 LEU A CA 1
ATOM 817 C C . LEU A 1 111 ? 12.261 8.163 -14.189 1.00 74.94 111 LEU A C 1
ATOM 819 O O . LEU A 1 111 ? 12.798 8.379 -15.271 1.00 74.94 111 LEU A O 1
ATOM 823 N N . GLU A 1 112 ? 12.349 6.982 -13.580 1.00 66.62 112 GLU A N 1
ATOM 824 C CA . GLU A 1 112 ? 13.094 5.821 -14.084 1.00 66.62 112 GLU A CA 1
ATOM 825 C C . GLU A 1 112 ? 12.554 5.331 -15.440 1.00 66.62 112 GLU A C 1
ATOM 827 O O . GLU A 1 112 ? 13.270 4.717 -16.229 1.00 66.62 112 GLU A O 1
ATOM 832 N N . LEU A 1 113 ? 11.286 5.629 -15.739 1.00 63.31 113 LEU A N 1
ATOM 833 C CA . LEU A 1 113 ? 10.650 5.329 -17.026 1.00 63.31 113 LEU A CA 1
ATOM 834 C C . LEU A 1 113 ? 10.892 6.380 -18.100 1.00 63.31 113 LEU A C 1
ATOM 836 O O . LEU A 1 113 ? 10.350 6.249 -19.200 1.00 63.31 113 LEU A O 1
ATOM 840 N N . ASN A 1 114 ? 11.654 7.433 -17.790 1.00 68.75 114 ASN A N 1
ATOM 841 C CA . ASN A 1 114 ? 11.748 8.635 -18.611 1.00 68.75 114 ASN A CA 1
ATOM 842 C C . ASN A 1 114 ? 10.360 9.172 -19.007 1.00 68.75 114 ASN A C 1
ATOM 844 O O . ASN A 1 114 ? 10.192 9.738 -20.089 1.00 68.75 114 ASN A O 1
ATOM 848 N N . ILE A 1 115 ? 9.345 8.983 -18.153 1.00 70.88 115 ILE A N 1
ATOM 849 C CA . ILE A 1 115 ? 8.023 9.558 -18.385 1.00 70.88 115 ILE A CA 1
ATOM 850 C C . ILE A 1 115 ? 8.070 10.997 -17.870 1.00 70.88 115 ILE A C 1
ATOM 852 O O . ILE A 1 115 ? 8.218 11.214 -16.665 1.00 70.88 115 ILE A O 1
ATOM 856 N N . PRO A 1 116 ? 7.935 12.002 -18.752 1.00 73.75 116 PRO A N 1
ATOM 857 C CA . PRO A 1 116 ? 7.985 13.389 -18.335 1.00 73.75 116 PRO A CA 1
ATOM 858 C C . PRO A 1 116 ? 6.770 13.713 -17.465 1.00 73.75 116 PRO A C 1
ATOM 860 O O . PRO A 1 116 ? 5.616 13.682 -17.913 1.00 73.75 116 PRO A O 1
ATOM 863 N N . LEU A 1 117 ? 7.061 14.046 -16.211 1.00 78.38 117 LEU A N 1
ATOM 864 C CA . LEU A 1 117 ? 6.095 14.503 -15.226 1.00 78.38 117 LEU A CA 1
ATOM 865 C C . LEU A 1 117 ? 5.974 16.024 -15.282 1.00 78.38 117 LEU A C 1
ATOM 867 O O . LEU A 1 117 ? 6.714 16.747 -14.613 1.00 78.38 117 LEU A O 1
ATOM 871 N N . ASP A 1 118 ? 5.015 16.499 -16.069 1.00 84.50 118 ASP A N 1
ATOM 872 C CA . ASP A 1 118 ? 4.552 17.881 -15.982 1.00 84.50 118 ASP A CA 1
ATOM 873 C C . ASP A 1 118 ? 3.703 18.110 -14.716 1.00 84.50 118 ASP A C 1
ATOM 875 O O . ASP A 1 118 ? 3.318 17.176 -14.002 1.00 84.50 118 ASP A O 1
ATOM 879 N N . THR A 1 119 ? 3.415 19.379 -14.429 1.00 86.69 119 THR A N 1
ATOM 880 C CA . THR A 1 119 ? 2.628 19.793 -13.262 1.00 86.69 119 THR A CA 1
ATOM 881 C C . THR A 1 119 ? 1.248 19.132 -13.219 1.00 86.69 119 THR A C 1
ATOM 883 O O . THR A 1 119 ? 0.798 18.728 -12.149 1.00 86.69 119 THR A O 1
ATOM 886 N N . ASN A 1 120 ? 0.588 18.954 -14.368 1.00 81.94 120 ASN A N 1
ATOM 887 C CA . ASN A 1 120 ? -0.756 18.379 -14.425 1.00 81.94 120 ASN A CA 1
ATOM 888 C C . ASN A 1 120 ? -0.743 16.892 -14.052 1.00 81.94 120 ASN A C 1
ATOM 890 O O . ASN A 1 120 ? -1.577 16.447 -13.263 1.00 81.94 120 ASN A O 1
ATOM 894 N N . LYS A 1 121 ? 0.235 16.130 -14.554 1.00 80.12 121 LYS A N 1
ATOM 895 C CA . LYS A 1 121 ? 0.418 14.713 -14.212 1.00 80.12 121 LYS A CA 1
ATOM 896 C C . LYS A 1 121 ? 0.739 14.532 -12.732 1.00 80.12 121 LYS A C 1
ATOM 898 O O . LYS A 1 121 ? 0.149 13.664 -12.098 1.00 80.12 121 LYS A O 1
ATOM 903 N N . LYS A 1 122 ? 1.617 15.367 -12.164 1.00 86.12 122 LYS A N 1
ATOM 904 C CA . LYS A 1 122 ? 1.933 15.335 -10.723 1.00 86.12 122 LYS A CA 1
ATOM 905 C C . LYS A 1 122 ? 0.701 15.613 -9.866 1.00 86.12 122 LYS A C 1
ATOM 907 O O . LYS A 1 122 ? 0.427 14.860 -8.938 1.00 86.12 122 LYS A O 1
ATOM 912 N N . ASN A 1 123 ? -0.083 16.630 -10.220 1.00 85.31 123 ASN A N 1
ATOM 913 C CA . ASN A 1 123 ? -1.319 16.951 -9.508 1.00 85.31 123 ASN A CA 1
ATOM 914 C C . ASN A 1 123 ? -2.336 15.803 -9.578 1.00 85.31 123 ASN A C 1
ATOM 916 O O . ASN A 1 123 ? -2.935 15.459 -8.562 1.00 85.31 123 ASN A O 1
ATOM 920 N N . LEU A 1 124 ? -2.494 15.172 -10.747 1.00 82.19 124 LEU A N 1
ATOM 921 C CA . LEU A 1 124 ? -3.396 14.030 -10.919 1.00 82.19 124 LEU A CA 1
ATOM 922 C C . LEU A 1 124 ? -2.948 12.814 -10.096 1.00 82.19 124 LEU A C 1
ATOM 924 O O . LEU A 1 124 ? -3.771 12.170 -9.451 1.00 82.19 124 LEU A O 1
ATOM 928 N N . ILE A 1 125 ? -1.646 12.524 -10.091 1.00 83.00 125 ILE A N 1
ATOM 929 C CA . ILE A 1 125 ? -1.048 11.449 -9.293 1.00 83.00 125 ILE A CA 1
ATOM 930 C C . ILE A 1 125 ? -1.250 11.713 -7.799 1.00 83.00 125 ILE A C 1
ATOM 932 O O . ILE A 1 125 ? -1.725 10.830 -7.090 1.00 83.00 125 ILE A O 1
ATOM 936 N N . ASN A 1 126 ? -0.941 12.926 -7.330 1.00 86.88 126 ASN A N 1
ATOM 937 C CA . ASN A 1 126 ? -1.128 13.312 -5.933 1.00 86.88 126 ASN A CA 1
ATOM 938 C C . ASN A 1 126 ? -2.585 13.162 -5.510 1.00 86.88 126 ASN A C 1
ATOM 940 O O . ASN A 1 126 ? -2.854 12.488 -4.524 1.00 86.88 126 ASN A O 1
ATOM 944 N N . ALA A 1 127 ? -3.522 13.704 -6.292 1.00 81.00 127 ALA A N 1
ATOM 945 C CA . ALA A 1 127 ? -4.946 13.605 -5.998 1.00 81.00 127 ALA A CA 1
ATOM 946 C C . ALA A 1 127 ? -5.441 12.148 -5.989 1.00 81.00 127 ALA A C 1
ATOM 948 O O . ALA A 1 127 ? -6.261 11.785 -5.147 1.00 81.00 127 ALA A O 1
ATOM 949 N N . ALA A 1 128 ? -4.949 11.297 -6.895 1.00 78.25 128 ALA A N 1
ATOM 950 C CA . ALA A 1 128 ? -5.298 9.877 -6.925 1.00 78.25 128 ALA A CA 1
ATOM 951 C C . ALA A 1 128 ? -4.765 9.128 -5.693 1.00 78.25 128 ALA A C 1
ATOM 953 O O . ALA A 1 128 ? -5.497 8.352 -5.080 1.00 78.25 128 ALA A O 1
ATOM 954 N N . ILE A 1 129 ? -3.516 9.391 -5.303 1.00 80.69 129 ILE A N 1
ATOM 955 C CA . ILE A 1 129 ? -2.889 8.804 -4.115 1.00 80.69 129 ILE A CA 1
ATOM 956 C C . ILE A 1 129 ? -3.587 9.288 -2.843 1.00 80.69 129 ILE A C 1
ATOM 958 O O . ILE A 1 129 ? -3.941 8.471 -2.000 1.00 80.69 129 ILE A O 1
ATOM 962 N N . GLU A 1 130 ? -3.819 10.591 -2.702 1.00 82.44 130 GLU A N 1
ATOM 963 C CA . GLU A 1 130 ? -4.478 11.177 -1.534 1.00 82.44 130 GLU A CA 1
ATOM 964 C C . GLU A 1 130 ? -5.904 10.657 -1.371 1.00 82.44 130 GLU A C 1
ATOM 966 O O . GLU A 1 130 ? -6.265 10.236 -0.273 1.00 82.44 130 GLU A O 1
ATOM 971 N N . ASN A 1 131 ? -6.697 10.627 -2.450 1.00 77.81 131 ASN A N 1
ATOM 972 C CA . ASN A 1 131 ? -8.056 10.084 -2.409 1.00 77.81 131 ASN A CA 1
ATOM 973 C C . ASN A 1 131 ? -8.056 8.599 -2.063 1.00 77.81 131 ASN A C 1
ATOM 975 O O . ASN A 1 131 ? -8.829 8.173 -1.210 1.00 77.81 131 ASN A O 1
ATOM 979 N N . ALA A 1 132 ? -7.171 7.808 -2.666 1.00 71.38 132 ALA A N 1
ATOM 980 C CA . ALA A 1 132 ? -7.159 6.384 -2.394 1.00 71.38 132 ALA A CA 1
ATOM 981 C C . ALA A 1 132 ? -6.629 6.061 -0.994 1.00 71.38 132 ALA A C 1
ATOM 983 O O . ALA A 1 132 ? -7.228 5.255 -0.296 1.00 71.38 132 ALA A O 1
ATOM 984 N N . VAL A 1 133 ? -5.562 6.715 -0.520 1.00 70.62 133 VAL A N 1
ATOM 985 C CA . VAL A 1 133 ? -5.089 6.559 0.868 1.00 70.62 133 VAL A CA 1
ATOM 986 C C . VAL A 1 133 ? -6.143 7.063 1.863 1.00 70.62 133 VAL A C 1
ATOM 988 O O . VAL A 1 133 ? -6.263 6.512 2.960 1.00 70.62 133 VAL A O 1
ATOM 991 N N . LYS A 1 134 ? -6.944 8.067 1.481 1.00 70.31 134 LYS A N 1
ATOM 992 C CA . LYS A 1 134 ? -8.094 8.538 2.255 1.00 70.31 134 LYS A CA 1
ATOM 993 C C . LYS A 1 134 ? -9.208 7.500 2.343 1.00 70.31 134 LYS A C 1
ATOM 995 O O . LYS A 1 134 ? -9.644 7.236 3.459 1.00 70.31 134 LYS A O 1
ATOM 1000 N N . ASP A 1 135 ? -9.598 6.888 1.232 1.00 66.00 135 ASP A N 1
ATOM 1001 C CA . ASP A 1 135 ? -10.601 5.812 1.186 1.00 66.00 135 ASP A CA 1
ATOM 1002 C C . ASP A 1 135 ? -10.122 4.531 1.884 1.00 66.00 135 ASP A C 1
ATOM 1004 O O . ASP A 1 135 ? -10.895 3.833 2.537 1.00 66.00 135 ASP A O 1
ATOM 1008 N N . LEU A 1 136 ? -8.820 4.243 1.822 1.00 61.84 136 LEU A N 1
ATOM 1009 C CA . LEU A 1 136 ? -8.186 3.140 2.550 1.00 61.84 136 LEU A CA 1
ATOM 1010 C C . LEU A 1 136 ? -8.136 3.386 4.069 1.00 61.84 136 LEU A C 1
ATOM 1012 O O . LEU A 1 136 ? -7.843 2.471 4.842 1.00 61.84 136 LEU A O 1
ATOM 1016 N N . GLY A 1 137 ? -8.426 4.615 4.501 1.00 51.00 137 GLY A N 1
ATOM 1017 C CA . GLY A 1 137 ? -8.434 5.057 5.883 1.00 51.00 137 GLY A CA 1
ATOM 1018 C C . GLY A 1 137 ? -9.836 5.233 6.460 1.00 51.00 137 GLY A C 1
ATOM 1019 O O . GLY A 1 137 ? -10.190 6.341 6.839 1.00 51.00 137 GLY A O 1
ATOM 1020 N N . HIS A 1 138 ? -10.564 4.140 6.700 1.00 45.31 138 HIS A N 1
ATOM 1021 C CA . HIS A 1 138 ? -11.390 4.050 7.915 1.00 45.31 138 HIS A CA 1
ATOM 1022 C C . HIS A 1 138 ? -10.507 3.656 9.111 1.00 45.31 138 HIS A C 1
ATOM 1024 O O . HIS A 1 138 ? -10.745 2.660 9.792 1.00 45.31 138 HIS A O 1
ATOM 1030 N N . ASN A 1 139 ? -9.459 4.436 9.367 1.00 51.00 139 ASN A N 1
ATOM 1031 C CA . ASN A 1 139 ? -8.960 4.566 10.725 1.00 51.00 139 ASN A CA 1
ATOM 1032 C C . ASN A 1 139 ? -9.671 5.803 11.243 1.00 51.00 139 ASN A C 1
ATOM 1034 O O . ASN A 1 139 ? -9.407 6.890 10.728 1.00 51.00 139 ASN A O 1
ATOM 1038 N N . LYS A 1 140 ? -10.611 5.616 12.176 1.00 48.19 140 LYS A N 1
ATOM 1039 C CA . LYS A 1 140 ? -11.253 6.734 12.868 1.00 48.19 140 LYS A CA 1
ATOM 1040 C C . LYS A 1 140 ? -10.168 7.732 13.256 1.00 48.19 140 LYS A C 1
ATOM 1042 O O . LYS A 1 140 ? -9.134 7.308 13.786 1.00 48.19 140 LYS A O 1
ATOM 1047 N N . THR A 1 141 ? -10.353 9.011 12.941 1.00 53.81 141 THR A N 1
ATOM 1048 C CA . THR A 1 141 ? -9.427 10.052 13.413 1.00 53.81 141 THR A CA 1
ATOM 1049 C C . THR A 1 141 ? -9.273 9.934 14.932 1.00 53.81 141 THR A C 1
ATOM 1051 O O . THR A 1 141 ? -10.136 9.356 15.596 1.00 53.81 141 THR A O 1
ATOM 1054 N N . GLU A 1 142 ? -8.174 10.419 15.515 1.00 52.22 142 GLU A N 1
ATOM 1055 C CA . GLU A 1 142 ? -8.033 10.405 16.982 1.00 52.22 142 GLU A CA 1
ATOM 1056 C C . GLU A 1 142 ? -9.257 11.044 17.652 1.00 52.22 142 GLU A C 1
ATOM 1058 O O . GLU A 1 142 ? -9.784 10.488 18.611 1.00 52.22 142 GLU A O 1
ATOM 1063 N N . ASP A 1 143 ? -9.801 12.104 17.053 1.00 55.06 143 ASP A N 1
ATOM 1064 C CA . ASP A 1 143 ? -11.041 12.753 17.481 1.00 55.06 143 ASP A CA 1
ATOM 1065 C C . ASP A 1 143 ? -12.264 11.824 17.415 1.00 55.06 143 ASP A C 1
ATOM 1067 O O . ASP A 1 143 ? -13.059 11.777 18.352 1.00 55.06 143 ASP A O 1
ATOM 1071 N N . GLU A 1 144 ? -12.412 11.030 16.352 1.00 55.06 144 GLU A N 1
ATOM 1072 C CA . GLU A 1 144 ? -13.495 10.047 16.218 1.00 55.06 144 GLU A CA 1
ATOM 1073 C C . GLU A 1 144 ? -13.327 8.854 17.175 1.00 55.06 144 GLU A C 1
ATOM 1075 O O . GLU A 1 144 ? -14.319 8.329 17.684 1.00 55.06 144 GLU A O 1
ATOM 1080 N N . GLN A 1 145 ? -12.090 8.435 17.466 1.00 61.41 145 GLN A N 1
ATOM 1081 C CA . GLN A 1 145 ? -11.796 7.400 18.465 1.00 61.41 145 GLN A CA 1
ATOM 1082 C C . GLN A 1 145 ? -12.054 7.907 19.885 1.00 61.41 145 GLN A C 1
ATOM 1084 O O . GLN A 1 145 ? -12.593 7.174 20.715 1.00 61.41 145 GLN A O 1
ATOM 1089 N N . ILE A 1 146 ? -11.698 9.160 20.171 1.00 70.56 146 ILE A N 1
ATOM 1090 C CA . ILE A 1 146 ? -11.971 9.821 21.448 1.00 70.56 146 ILE A CA 1
ATOM 1091 C C . ILE A 1 146 ? -13.480 9.995 21.621 1.00 70.56 146 ILE A C 1
ATOM 1093 O O . ILE A 1 146 ? -14.002 9.616 22.669 1.00 70.56 146 ILE A O 1
ATOM 1097 N N . ALA A 1 147 ? -14.191 10.470 20.597 1.00 74.69 147 ALA A N 1
ATOM 1098 C CA . ALA A 1 147 ? -15.643 10.627 20.625 1.00 74.69 147 ALA A CA 1
ATOM 1099 C C . ALA A 1 147 ? -16.360 9.284 20.827 1.00 74.69 147 ALA A C 1
ATOM 1101 O O . ALA A 1 147 ? -17.271 9.182 21.648 1.00 74.69 147 ALA A O 1
ATOM 1102 N N . GLU A 1 148 ? -15.923 8.220 20.150 1.00 73.06 148 GLU A N 1
ATOM 1103 C CA . GLU A 1 148 ? -16.483 6.884 20.350 1.00 73.06 148 GLU A CA 1
ATOM 1104 C C . GLU A 1 148 ? -16.145 6.313 21.732 1.00 73.06 148 GLU A C 1
ATOM 1106 O O . GLU A 1 148 ? -17.023 5.759 22.390 1.00 73.06 148 GLU A O 1
ATOM 1111 N N . LYS A 1 149 ? -14.908 6.473 22.219 1.00 73.25 149 LYS A N 1
ATOM 1112 C CA . LYS A 1 149 ? -14.506 6.024 23.560 1.00 73.25 149 LYS A CA 1
ATOM 1113 C C . LYS A 1 149 ? -15.279 6.770 24.651 1.00 73.25 149 LYS A C 1
ATOM 1115 O O . LYS A 1 149 ? -15.644 6.158 25.654 1.00 73.25 149 LYS A O 1
ATOM 1120 N N . GLN A 1 150 ? -15.559 8.057 24.454 1.00 81.00 150 GLN A N 1
ATOM 1121 C CA . GLN A 1 150 ? -16.423 8.855 25.327 1.00 81.00 150 GLN A CA 1
ATOM 1122 C C . GLN A 1 150 ? -17.880 8.384 25.251 1.00 81.00 150 GLN A C 1
ATOM 1124 O O . GLN A 1 150 ? -18.503 8.192 26.292 1.00 81.00 150 GLN A O 1
ATOM 1129 N N . ALA A 1 151 ? -18.406 8.112 24.053 1.00 84.06 151 ALA A N 1
ATOM 1130 C CA . ALA A 1 151 ? -19.758 7.585 23.873 1.00 84.06 151 ALA A CA 1
ATOM 1131 C C . ALA A 1 151 ? -19.930 6.188 24.499 1.00 84.06 151 ALA A C 1
ATOM 1133 O O . ALA A 1 151 ? -20.939 5.915 25.151 1.00 84.06 151 ALA A O 1
ATOM 1134 N N . LEU A 1 152 ? -18.931 5.309 24.369 1.00 84.25 152 LEU A N 1
ATOM 1135 C CA . LEU A 1 152 ? -18.909 4.003 25.027 1.00 84.25 152 LEU A CA 1
ATOM 1136 C C . LEU A 1 152 ? -18.819 4.137 26.548 1.00 84.25 152 LEU A C 1
ATOM 1138 O O . LEU A 1 152 ? -19.555 3.445 27.247 1.00 84.25 152 LEU A O 1
ATOM 1142 N N . GLN A 1 153 ? -17.976 5.032 27.073 1.00 83.56 153 GLN A N 1
ATOM 1143 C CA . GLN A 1 153 ? -17.917 5.296 28.515 1.00 83.56 153 GLN A CA 1
ATOM 1144 C C . GLN A 1 153 ? -19.246 5.839 29.045 1.00 83.56 153 GLN A C 1
ATOM 1146 O O . GLN A 1 153 ? -19.727 5.353 30.066 1.00 83.56 153 GLN A O 1
ATOM 1151 N N . ALA A 1 154 ? -19.884 6.769 28.330 1.00 87.69 154 ALA A N 1
ATOM 1152 C CA . ALA A 1 154 ? -21.206 7.278 28.684 1.00 87.69 154 ALA A CA 1
ATOM 1153 C C . ALA A 1 154 ? -22.248 6.148 28.730 1.00 87.69 154 ALA A C 1
ATOM 1155 O O . ALA A 1 154 ? -23.020 6.054 29.684 1.00 87.69 154 ALA A O 1
ATOM 1156 N N . LYS A 1 155 ? -22.214 5.230 27.757 1.00 90.88 155 LYS A N 1
ATOM 1157 C CA . LYS A 1 155 ? -23.105 4.064 27.718 1.00 90.88 155 LYS A CA 1
ATOM 1158 C C . LYS A 1 155 ? -22.836 3.073 28.856 1.00 90.88 155 LYS A C 1
ATOM 1160 O O . LYS A 1 155 ? -23.780 2.540 29.430 1.00 90.88 155 LYS A O 1
ATOM 1165 N N . VAL A 1 156 ? -21.572 2.844 29.220 1.00 88.50 156 VAL A N 1
ATOM 1166 C CA . VAL A 1 156 ? -21.197 1.996 30.368 1.00 88.50 156 VAL A CA 1
ATOM 1167 C C . VAL A 1 156 ? -21.667 2.613 31.684 1.00 88.50 156 VAL A C 1
ATOM 1169 O O . VAL A 1 156 ? -22.223 1.901 32.521 1.00 88.50 156 VAL A O 1
ATOM 1172 N N . ILE A 1 157 ? -21.503 3.927 31.862 1.00 91.31 157 ILE A N 1
ATOM 1173 C CA . ILE A 1 157 ? -22.004 4.650 33.039 1.00 91.31 157 ILE A CA 1
ATOM 1174 C C . ILE A 1 157 ? -23.526 4.515 33.119 1.00 91.31 157 ILE A C 1
ATOM 1176 O O . ILE A 1 157 ? -24.047 4.119 34.158 1.00 91.31 157 ILE A O 1
ATOM 1180 N N . GLN A 1 158 ? -24.231 4.740 32.007 1.00 92.06 158 GLN A N 1
ATOM 1181 C CA . GLN A 1 158 ? -25.686 4.622 31.945 1.00 92.06 158 GLN A CA 1
ATOM 1182 C C . GLN A 1 158 ? -26.170 3.211 32.310 1.00 92.06 158 GLN A C 1
ATOM 1184 O O . GLN A 1 158 ? -27.029 3.067 33.178 1.00 92.06 158 GLN A O 1
ATOM 1189 N N . LEU A 1 159 ? -25.570 2.170 31.723 1.00 92.62 159 LEU A N 1
ATOM 1190 C CA . LEU A 1 159 ? -25.888 0.773 32.040 1.00 92.62 159 LEU A CA 1
ATOM 1191 C C . LEU A 1 159 ? -25.568 0.421 33.500 1.00 92.62 159 LEU A C 1
ATOM 1193 O O . LEU A 1 159 ? -26.255 -0.397 34.110 1.00 92.62 159 LEU A O 1
ATOM 1197 N N . THR A 1 160 ? -24.537 1.026 34.087 1.00 88.25 160 THR A N 1
ATOM 1198 C CA . THR A 1 160 ? -24.182 0.813 35.498 1.00 88.25 160 THR A CA 1
ATOM 1199 C C . THR A 1 160 ? -25.206 1.462 36.433 1.00 88.25 160 THR A C 1
ATOM 1201 O O . THR A 1 160 ? -25.635 0.844 37.413 1.00 88.25 160 THR A O 1
ATOM 1204 N N . THR A 1 161 ? -25.651 2.680 36.118 1.00 91.31 161 THR A N 1
ATOM 1205 C CA . THR A 1 161 ? -26.720 3.375 36.848 1.00 91.31 161 THR A CA 1
ATOM 1206 C C . THR A 1 161 ? -28.040 2.618 36.746 1.00 91.31 161 THR A C 1
ATOM 1208 O O . THR A 1 161 ? -28.689 2.384 37.764 1.00 91.31 161 THR A O 1
ATOM 1211 N N . GLU A 1 162 ? -28.409 2.172 35.546 1.00 88.56 162 GLU A N 1
ATOM 1212 C CA . GLU A 1 162 ? -29.621 1.387 35.317 1.00 88.56 162 GLU A CA 1
ATOM 1213 C C . GLU A 1 162 ? -29.596 0.078 36.115 1.00 88.56 162 GLU A C 1
ATOM 1215 O O . GLU A 1 162 ? -30.541 -0.215 36.842 1.00 88.56 162 GLU A O 1
ATOM 1220 N N . ASN A 1 163 ? -28.477 -0.651 36.098 1.00 84.81 163 ASN A N 1
ATOM 1221 C CA . ASN A 1 163 ? -28.315 -1.858 36.911 1.00 84.81 163 ASN A CA 1
ATOM 1222 C C . ASN A 1 163 ? -28.425 -1.590 38.418 1.00 84.81 163 ASN A C 1
ATOM 1224 O O . ASN A 1 163 ? -28.958 -2.418 39.156 1.00 84.81 163 ASN A O 1
ATOM 1228 N N . THR A 1 164 ? -27.929 -0.449 38.895 1.00 90.62 164 THR A N 1
ATOM 1229 C CA . THR A 1 164 ? -28.040 -0.070 40.312 1.00 90.62 164 THR A CA 1
ATOM 1230 C C . THR A 1 164 ? -29.490 0.229 40.683 1.00 90.62 164 THR A C 1
ATOM 1232 O O . THR A 1 164 ? -29.984 -0.259 41.699 1.00 90.62 164 THR A O 1
ATOM 1235 N N . ASN A 1 165 ? -30.204 0.957 39.825 1.00 89.38 165 ASN A N 1
ATOM 1236 C CA . ASN A 1 165 ? -31.620 1.253 40.015 1.00 89.38 165 ASN A CA 1
ATOM 1237 C C . ASN A 1 165 ? -32.466 -0.022 39.989 1.00 89.38 165 ASN A C 1
ATOM 1239 O O . ASN A 1 165 ? -33.259 -0.232 40.901 1.00 89.38 165 ASN A O 1
ATOM 1243 N N . LEU A 1 166 ? -32.237 -0.915 39.023 1.00 92.31 166 LEU A N 1
ATOM 1244 C CA . LEU A 1 166 ? -32.923 -2.206 38.947 1.00 92.31 166 LEU A CA 1
ATOM 1245 C C . LEU A 1 166 ? -32.663 -3.059 40.195 1.00 92.31 166 LEU A C 1
ATOM 1247 O O . LEU A 1 166 ? -33.604 -3.617 40.754 1.00 92.31 166 LEU A O 1
ATOM 1251 N N . LYS A 1 167 ? -31.421 -3.117 40.695 1.00 86.19 167 LYS A N 1
ATOM 1252 C CA . LYS A 1 167 ? -31.097 -3.804 41.960 1.00 86.19 167 LYS A CA 1
ATOM 1253 C C . LYS A 1 167 ? -31.842 -3.208 43.156 1.00 86.19 167 LYS A C 1
ATOM 1255 O O . LYS A 1 167 ? -32.337 -3.958 44.001 1.00 86.19 167 LYS A O 1
ATOM 1260 N N . ASN A 1 168 ? -31.952 -1.883 43.222 1.00 85.75 168 ASN A N 1
ATOM 1261 C CA . ASN A 1 168 ? -32.700 -1.202 44.275 1.00 85.75 168 ASN A CA 1
ATOM 1262 C C . ASN A 1 168 ? -34.200 -1.508 44.176 1.00 85.75 168 ASN A C 1
ATOM 1264 O O . ASN A 1 168 ? -34.814 -1.852 45.184 1.00 85.75 168 ASN A O 1
ATOM 1268 N N . THR A 1 169 ? -34.776 -1.472 42.972 1.00 86.94 169 THR A N 1
ATOM 1269 C CA . THR A 1 169 ? -36.176 -1.845 42.733 1.00 86.94 169 THR A CA 1
ATOM 1270 C C . THR A 1 169 ? -36.438 -3.301 43.108 1.00 86.94 169 THR A C 1
ATOM 1272 O O . THR A 1 169 ? -37.406 -3.572 43.808 1.00 86.94 169 THR A O 1
ATOM 1275 N N . ILE A 1 170 ? -35.562 -4.237 42.732 1.00 81.25 170 ILE A N 1
ATOM 1276 C CA . ILE A 1 170 ? -35.675 -5.651 43.129 1.00 81.25 170 ILE A CA 1
ATOM 1277 C C . ILE A 1 170 ? -35.632 -5.789 44.655 1.00 81.25 170 ILE A C 1
ATOM 1279 O O . ILE A 1 170 ? -36.436 -6.517 45.232 1.00 81.25 170 ILE A O 1
ATOM 1283 N N . SER A 1 171 ? -34.738 -5.060 45.327 1.00 81.88 171 SER A N 1
ATOM 1284 C CA . SER A 1 171 ? -34.638 -5.082 46.792 1.00 81.88 171 SER A CA 1
ATOM 1285 C C . SER A 1 171 ? -35.912 -4.553 47.461 1.00 81.88 171 SER A C 1
ATOM 1287 O O . SER A 1 171 ? -36.395 -5.147 48.423 1.00 81.88 171 SER A O 1
ATOM 1289 N N . GLN A 1 172 ? -36.495 -3.479 46.922 1.00 83.06 172 GLN A N 1
ATOM 1290 C CA . GLN A 1 172 ? -37.764 -2.921 47.395 1.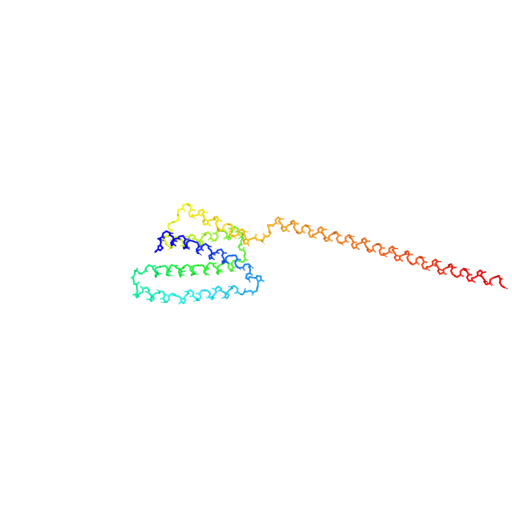00 83.06 172 GLN A CA 1
ATOM 1291 C C . GLN A 1 172 ? -38.937 -3.875 47.149 1.00 83.06 172 GLN A C 1
ATOM 1293 O O . GLN A 1 172 ? -39.727 -4.116 48.058 1.00 83.06 172 GLN A O 1
ATOM 1298 N N . VAL A 1 173 ? -39.030 -4.469 45.957 1.00 82.12 173 VAL A N 1
ATOM 1299 C CA . VAL A 1 173 ? -40.072 -5.450 45.620 1.00 82.12 173 VAL A CA 1
ATOM 1300 C C . VAL A 1 173 ? -39.980 -6.671 46.534 1.00 82.12 173 VAL A C 1
ATOM 1302 O O . VAL A 1 173 ? -40.997 -7.110 47.066 1.00 82.12 173 VAL A O 1
ATOM 1305 N N . ASN A 1 174 ? -38.776 -7.184 46.793 1.00 76.31 174 ASN A N 1
ATOM 1306 C CA . ASN A 1 174 ? -38.579 -8.296 47.721 1.00 76.31 174 ASN A CA 1
ATOM 1307 C C . ASN A 1 174 ? -39.007 -7.928 49.147 1.00 76.31 174 ASN A C 1
ATOM 1309 O O . ASN A 1 174 ? -39.705 -8.710 49.788 1.00 76.31 174 ASN A O 1
ATOM 1313 N N . ALA A 1 175 ? -38.660 -6.732 49.632 1.00 73.81 175 ALA A N 1
ATOM 1314 C CA . ALA A 1 175 ? -39.092 -6.261 50.948 1.00 73.81 175 ALA A CA 1
ATOM 1315 C C . ALA A 1 175 ? -40.626 -6.164 51.055 1.00 73.81 175 ALA A C 1
ATOM 1317 O O . ALA A 1 175 ? -41.207 -6.631 52.035 1.00 73.81 175 ALA A O 1
ATOM 1318 N N . VAL A 1 176 ? -41.291 -5.636 50.021 1.00 79.56 176 VAL A N 1
ATOM 1319 C CA . VAL A 1 176 ? -42.760 -5.552 49.951 1.00 79.56 176 VAL A CA 1
ATOM 1320 C C . VAL A 1 176 ? -43.398 -6.942 49.894 1.00 79.56 176 VAL A C 1
ATOM 1322 O O . VAL A 1 176 ? -44.393 -7.182 50.577 1.00 79.56 176 VAL A O 1
ATOM 1325 N N . THR A 1 177 ? -42.817 -7.875 49.136 1.00 69.19 177 THR A N 1
ATOM 1326 C CA . THR A 1 177 ? -43.313 -9.260 49.009 1.00 69.19 177 THR A CA 1
ATOM 1327 C C . THR A 1 177 ? -43.197 -10.017 50.335 1.00 69.19 177 THR A C 1
ATOM 1329 O O . THR A 1 177 ? -44.118 -10.728 50.741 1.00 69.19 177 THR A O 1
ATOM 1332 N N . VAL A 1 178 ? -42.095 -9.822 51.067 1.00 69.00 178 VAL A N 1
ATOM 1333 C CA . VAL A 1 178 ? -41.911 -10.393 52.411 1.00 69.00 178 VAL A CA 1
ATOM 1334 C C . VAL A 1 178 ? -42.933 -9.809 53.391 1.00 69.00 178 VAL A C 1
ATOM 1336 O O . VAL A 1 178 ? -43.562 -10.569 54.126 1.00 69.00 178 VAL A O 1
ATOM 1339 N N . GLN A 1 179 ? -43.175 -8.495 53.357 1.00 64.31 179 GLN A N 1
ATOM 1340 C CA . GLN A 1 179 ? -44.189 -7.850 54.201 1.00 64.31 179 GLN A CA 1
ATOM 1341 C C . GLN A 1 179 ? -45.614 -8.331 53.892 1.00 64.31 179 GLN A C 1
ATOM 1343 O O . GLN A 1 179 ? -46.372 -8.623 54.813 1.00 64.31 179 GLN A O 1
ATOM 1348 N N . THR A 1 180 ? -45.989 -8.469 52.618 1.00 65.38 180 THR A N 1
ATOM 1349 C CA . THR A 1 180 ? -47.325 -8.980 52.245 1.00 65.38 180 THR A CA 1
ATOM 1350 C C . THR A 1 180 ? -47.513 -10.439 52.644 1.00 65.38 180 THR A C 1
ATOM 1352 O O . THR A 1 180 ? -48.580 -10.804 53.135 1.00 65.38 180 THR A O 1
ATOM 1355 N N . THR A 1 181 ? -46.475 -11.267 52.513 1.00 62.22 181 THR A N 1
ATOM 1356 C CA . THR A 1 181 ? -46.532 -12.673 52.944 1.00 62.22 181 THR A CA 1
ATOM 1357 C C . THR A 1 181 ? -46.685 -12.777 54.464 1.00 62.22 181 THR A C 1
ATOM 1359 O O . THR A 1 181 ? -47.517 -13.543 54.951 1.00 62.22 181 THR A O 1
ATOM 1362 N N . GLN A 1 182 ? -45.955 -11.960 55.231 1.00 60.31 182 GLN A N 1
ATOM 1363 C CA . GLN A 1 182 ? -46.077 -11.921 56.692 1.00 60.31 182 GLN A CA 1
ATOM 1364 C C . GLN A 1 182 ? -47.456 -11.422 57.147 1.00 60.31 182 GLN A C 1
ATOM 1366 O O . GLN A 1 182 ? -48.069 -12.052 58.008 1.00 60.31 182 GLN A O 1
ATOM 1371 N N . ASN A 1 183 ? -47.987 -10.368 56.523 1.00 61.41 183 ASN A N 1
ATOM 1372 C CA . ASN A 1 183 ? -49.309 -9.828 56.852 1.00 61.41 183 ASN A CA 1
ATOM 1373 C C . ASN A 1 183 ? -50.438 -10.825 56.544 1.00 61.41 183 ASN A C 1
ATOM 1375 O O . ASN A 1 183 ? -51.353 -10.988 57.346 1.00 61.41 183 ASN A O 1
ATOM 1379 N N . ASN A 1 184 ? -50.353 -11.549 55.425 1.00 60.97 184 ASN A N 1
ATOM 1380 C CA . ASN A 1 184 ? -51.339 -12.578 55.093 1.00 60.97 184 ASN A CA 1
ATOM 1381 C C . ASN A 1 184 ? -51.271 -13.772 56.056 1.00 60.97 184 ASN A C 1
ATOM 1383 O O . ASN A 1 184 ? -52.308 -14.306 56.438 1.00 60.97 184 ASN A O 1
ATOM 1387 N N . THR A 1 185 ? -50.075 -14.165 56.501 1.00 59.97 185 THR A N 1
ATOM 1388 C CA . THR A 1 185 ? -49.921 -15.265 57.470 1.00 59.97 185 THR A CA 1
ATOM 1389 C C . THR A 1 185 ? -50.453 -14.873 58.855 1.00 59.97 185 THR A C 1
ATOM 1391 O O . THR A 1 185 ? -51.081 -15.689 59.526 1.00 59.97 185 THR A O 1
ATOM 1394 N N . ALA A 1 186 ? -50.260 -13.614 59.262 1.00 57.06 186 ALA A N 1
ATOM 1395 C CA . ALA A 1 186 ? -50.803 -13.073 60.507 1.00 57.06 186 ALA A CA 1
ATOM 1396 C C . ALA A 1 186 ? -52.340 -12.999 60.485 1.00 57.06 186 ALA A C 1
ATOM 1398 O O . ALA A 1 186 ? -52.979 -13.442 61.436 1.00 57.06 186 ALA A O 1
ATOM 1399 N N . ASN A 1 187 ? -52.933 -12.535 59.381 1.00 58.31 187 ASN A N 1
ATOM 1400 C CA . ASN A 1 187 ? -54.389 -12.455 59.239 1.00 58.31 187 ASN A CA 1
ATOM 1401 C C . ASN A 1 187 ? -55.051 -13.843 59.240 1.00 58.31 187 ASN A C 1
ATOM 1403 O O . ASN A 1 187 ? -56.054 -14.039 59.920 1.00 58.31 187 ASN A O 1
ATOM 1407 N N . VAL A 1 188 ? -54.460 -14.833 58.560 1.00 60.41 188 VAL A N 1
ATOM 1408 C CA . VAL A 1 188 ? -54.971 -16.217 58.573 1.00 60.41 188 VAL A CA 1
ATOM 1409 C C . VAL A 1 188 ? -54.875 -16.834 59.974 1.00 60.41 188 VAL A C 1
ATOM 1411 O O . VAL A 1 188 ? -55.802 -17.511 60.411 1.00 60.41 188 VAL A O 1
ATOM 1414 N N . ALA A 1 189 ? -53.795 -16.578 60.719 1.00 55.62 189 ALA A N 1
ATOM 1415 C CA . ALA A 1 189 ? -53.666 -17.052 62.099 1.00 55.62 189 ALA A CA 1
ATOM 1416 C C . ALA A 1 189 ? -54.714 -16.424 63.040 1.00 55.62 189 ALA A C 1
ATOM 1418 O O . ALA A 1 189 ? -55.202 -17.096 63.954 1.00 55.62 189 ALA A O 1
ATOM 1419 N N . GLN A 1 190 ? -55.080 -15.163 62.797 1.00 56.97 190 GLN A N 1
ATOM 1420 C CA . GLN A 1 190 ? -56.060 -14.409 63.579 1.00 56.97 190 GLN A CA 1
ATOM 1421 C C . GLN A 1 190 ? -57.507 -14.845 63.281 1.00 56.97 190 GLN A C 1
ATOM 1423 O O . GLN A 1 190 ? -58.310 -14.991 64.202 1.00 56.97 190 GLN A O 1
ATOM 1428 N N . ASP A 1 191 ? -57.825 -15.158 62.022 1.00 55.53 191 ASP A N 1
ATOM 1429 C CA . ASP A 1 191 ? -59.127 -15.723 61.640 1.00 55.53 191 ASP A CA 1
ATOM 1430 C C . ASP A 1 191 ? -59.351 -17.126 62.225 1.00 55.53 191 ASP A C 1
ATOM 1432 O O . ASP A 1 191 ? -60.447 -17.438 62.696 1.00 55.53 191 ASP A O 1
ATOM 1436 N N . ILE A 1 192 ? -58.310 -17.965 62.275 1.00 58.62 192 ILE A N 1
ATOM 1437 C CA . ILE A 1 192 ? -58.396 -19.299 62.893 1.00 58.62 192 ILE A CA 1
ATOM 1438 C C . ILE A 1 192 ? -58.636 -19.190 64.407 1.00 58.62 192 ILE A C 1
ATOM 1440 O O . ILE A 1 192 ? -59.409 -19.970 64.964 1.00 58.62 192 ILE A O 1
ATOM 1444 N N . THR A 1 193 ? -58.013 -18.220 65.083 1.00 56.41 193 THR A N 1
ATOM 1445 C CA . THR A 1 193 ? -58.211 -18.020 66.529 1.00 56.41 193 THR A CA 1
ATOM 1446 C C . THR A 1 193 ? -59.589 -17.448 66.854 1.00 56.41 193 THR A C 1
ATOM 1448 O O . THR A 1 193 ? -60.216 -17.908 67.803 1.00 56.41 193 THR A O 1
ATOM 1451 N N . ASN A 1 194 ? -60.113 -16.519 66.052 1.00 56.69 194 ASN A N 1
ATOM 1452 C CA . ASN A 1 194 ? -61.446 -15.948 66.272 1.00 56.69 194 ASN A CA 1
ATOM 1453 C C . ASN A 1 194 ? -62.580 -16.974 66.068 1.00 56.69 194 ASN A C 1
ATOM 1455 O O . ASN A 1 194 ? -63.554 -16.971 66.824 1.00 56.69 194 ASN A O 1
ATOM 1459 N N . ASN A 1 195 ? -62.431 -17.897 65.110 1.00 56.00 195 ASN A N 1
ATOM 1460 C CA . ASN A 1 195 ? -63.399 -18.978 64.879 1.00 56.00 195 ASN A CA 1
ATOM 1461 C C . ASN A 1 195 ? -63.346 -20.102 65.930 1.00 56.00 195 ASN A C 1
ATOM 1463 O O . ASN A 1 195 ? -64.312 -20.848 66.070 1.00 56.00 195 ASN A O 1
ATOM 1467 N N . ALA A 1 196 ? -62.238 -20.249 66.663 1.00 55.41 196 ALA A N 1
ATOM 1468 C CA . ALA A 1 196 ? -62.097 -21.263 67.713 1.00 55.41 196 ALA A CA 1
ATOM 1469 C C . ALA A 1 196 ? -62.708 -20.840 69.063 1.00 55.41 196 ALA A C 1
ATOM 1471 O O . ALA A 1 196 ? -62.914 -21.686 69.924 1.00 55.41 196 ALA A O 1
ATOM 1472 N N . VAL A 1 197 ? -62.991 -19.547 69.260 1.00 54.31 197 VAL A N 1
ATOM 1473 C CA . VAL A 1 197 ? -63.546 -18.993 70.515 1.00 54.31 197 VAL A CA 1
ATOM 1474 C C . VAL A 1 197 ? -65.083 -18.902 70.481 1.00 54.31 197 VAL A C 1
ATOM 1476 O O . VAL A 1 197 ? -65.714 -18.645 71.501 1.00 54.31 197 VAL A O 1
ATOM 1479 N N . THR A 1 198 ? -65.704 -19.117 69.316 1.00 51.88 198 THR A N 1
ATOM 1480 C CA . THR A 1 198 ? -67.162 -19.010 69.101 1.00 51.88 198 THR A CA 1
ATOM 1481 C C . THR A 1 198 ? -67.900 -20.354 68.982 1.00 51.88 198 THR A C 1
ATOM 1483 O O . THR A 1 198 ? -69.106 -20.347 68.736 1.00 51.88 198 THR A O 1
ATOM 1486 N N . GLN A 1 199 ? -67.219 -21.489 69.192 1.00 42.50 199 GLN A N 1
ATOM 1487 C CA . GLN A 1 199 ? -67.822 -22.825 69.362 1.00 42.50 199 GLN A CA 1
ATOM 1488 C C . GLN A 1 199 ? -67.673 -23.303 70.805 1.00 42.50 199 GLN A C 1
ATOM 1490 O O . GLN A 1 199 ? -68.611 -23.978 71.284 1.00 42.50 199 GLN A O 1
#